Protein AF-A0AAN8M4V6-F1 (afdb_monomer)

Foldseek 3Di:
DVVVVVVVPDDDDDDDDDDPDPVVVVVVVVVVVVVVCCCCVPVCPPVVVVDDDDPPDDDFAFADDFDWDADPNDIDGCVRQWPPPRRGPDIGGHPDDDDDPDDDDDDDPDPDPPDPDDPPVNPDVCVVVVHDDDDADPVVRHCVCVNVQSVVCVVVVPPPDDDDDDPPDDDPPPPPDPVVVVVVVVVVVVVVVDDDDDPDDDD

Secondary structure (DSSP, 8-state):
-HHHHHGGG----PPPP----HHHHHHHHHHHHHHHHHIIIIIIIIS-TTSPPP--------------EEETTEEE-HHHHEES-S--S--EE-------TT--SS-------TT-PPPGGG--HHHHTT------BTTTTBTTHHHHHHHHHHHH--TT--PPPPP-PPPP-----HHHHHHHHHHHHHHHHSPPPP-----

Organism: NCBI:txid861788

Solvent-accessible surface area (backbone atoms only — not comparable to full-atom values): 13775 Å² total; per-residue (Å²): 118,73,68,68,60,59,63,72,74,62,81,91,72,84,88,76,82,85,78,94,45,70,69,63,49,50,53,52,51,52,53,52,48,54,52,51,50,44,46,50,51,48,43,44,62,66,66,35,68,84,54,90,78,86,81,85,79,86,80,86,58,82,49,83,84,84,66,75,49,79,54,96,95,38,82,40,43,52,82,75,34,33,49,64,79,80,29,46,84,66,70,43,76,64,88,78,84,88,86,76,82,88,80,71,94,75,91,73,82,80,86,59,64,92,71,81,62,81,53,78,84,74,58,52,64,39,65,76,66,76,44,89,81,75,78,67,33,86,88,76,60,37,57,56,58,53,61,56,46,53,48,48,27,65,75,73,69,41,90,82,69,75,88,73,80,78,79,83,71,74,76,82,81,79,80,82,46,73,67,60,54,53,47,52,54,48,52,53,51,51,58,72,68,51,75,77,80,79,95,76,88,84,132

InterPro domains:
  IPR002041 Ran GTPase [PR00627] (114-132)
  IPR002041 Ran GTPase [PR00627] (152-174)
  IPR027417 P-loop containing nucleoside triphosphate hydrolase [G3DSA:3.40.50.300] (76-203)
  IPR027417 P-loop containing nucleoside triphosphate hydrolase [SSF52540] (111-183)
  IPR059116 ATP P2X receptor-like [PF00864] (9-115)
  IPR059116 ATP P2X receptor-like [PTHR10125] (3-113)

Nearest PDB structures (foldseek):
  5svk-assembly1_A  TM=9.518E-01  e=6.195E-10  Homo sapiens
  9ik1-assembly1_B  TM=8.297E-01  e=1.533E-09  Homo sapiens
  5ysu-assembly1_A  TM=5.610E-01  e=2.410E-09  Homo sapiens

Sequence (203 aa):
MWSCITDFFTYETTKSVVVKSWTIGIINRVVQLLIITYFIGWVFVHEKAYQIRDTAIESSVMTKVKGFGLYNNRVMDVAEYVTPSQGASVFCIITKLITTDNQVQGYCPEVDIKDRKVKAKSIVFHRKKNLQYYDISAKSNYNFEKPFLWLARKLVGDPNLEFVEMPALAPPEVVMDASLAAQYENDLKVAAETALPDEDDDL

pLDDT: mean 83.99, std 10.75, range [46.66, 97.5]

Mean predicted aligned error: 19.18 Å

Structure (mmCIF, N/CA/C/O backbone):
data_AF-A0AAN8M4V6-F1
#
_entry.id   AF-A0AAN8M4V6-F1
#
loop_
_atom_site.group_PDB
_atom_site.id
_atom_site.type_symbol
_atom_site.label_atom_id
_atom_site.label_alt_id
_atom_site.label_comp_id
_atom_site.label_asym_id
_atom_site.label_entity_id
_atom_site.label_seq_id
_atom_site.pdbx_PDB_ins_code
_atom_site.Cartn_x
_atom_site.Cartn_y
_atom_site.Cartn_z
_atom_site.occupancy
_atom_site.B_iso_or_equiv
_atom_site.auth_seq_id
_atom_site.auth_comp_id
_atom_site.auth_asym_id
_atom_site.auth_atom_id
_atom_site.pdbx_PDB_model_num
ATOM 1 N N . MET A 1 1 ? -1.648 36.110 62.493 1.00 56.31 1 MET A N 1
ATOM 2 C CA . MET A 1 1 ? -0.872 34.876 62.228 1.00 56.31 1 MET A CA 1
ATOM 3 C C . MET A 1 1 ? -1.653 33.598 62.537 1.00 56.31 1 MET A C 1
ATOM 5 O O . MET A 1 1 ? -1.524 32.651 61.782 1.00 56.31 1 MET A O 1
ATOM 9 N N . TRP A 1 2 ? -2.500 33.564 63.576 1.00 59.69 2 TRP A N 1
ATOM 10 C CA . TRP A 1 2 ? -3.291 32.371 63.931 1.00 59.69 2 TRP A CA 1
ATOM 11 C C . TRP A 1 2 ? -4.439 32.032 62.951 1.00 59.69 2 TRP A C 1
ATOM 13 O O . TRP A 1 2 ? -4.707 30.859 62.737 1.00 59.69 2 TRP A O 1
ATOM 23 N N . SER A 1 3 ? -5.041 33.029 62.283 1.00 60.06 3 SER A N 1
ATOM 24 C CA . SER A 1 3 ? -6.110 32.816 61.279 1.00 60.06 3 SER A CA 1
ATOM 25 C C . SER A 1 3 ? -5.624 32.130 59.992 1.00 60.06 3 SER A C 1
ATOM 27 O O . SER A 1 3 ? -6.336 31.324 59.414 1.00 60.06 3 SER A O 1
ATOM 29 N N . CYS A 1 4 ? -4.390 32.403 59.552 1.00 64.75 4 CYS A N 1
ATOM 30 C CA . CYS A 1 4 ? -3.846 31.820 58.317 1.00 64.75 4 CYS A CA 1
ATOM 31 C C . CYS A 1 4 ? -3.563 30.313 58.450 1.00 64.75 4 CYS A C 1
ATOM 33 O O . CYS A 1 4 ? -3.556 29.595 57.457 1.00 64.75 4 CYS A O 1
ATOM 35 N N . ILE A 1 5 ? -3.292 29.843 59.673 1.00 68.50 5 ILE A N 1
ATOM 36 C CA . ILE A 1 5 ? -2.970 28.436 59.952 1.00 68.50 5 ILE A CA 1
ATOM 37 C C . ILE A 1 5 ? -4.252 27.596 59.991 1.00 68.50 5 ILE A C 1
ATOM 39 O O . ILE A 1 5 ? -4.243 26.444 59.565 1.00 68.50 5 ILE A O 1
ATOM 43 N N . THR A 1 6 ? -5.364 28.170 60.461 1.00 67.81 6 THR A N 1
ATOM 44 C CA . THR A 1 6 ? -6.657 27.478 60.503 1.00 67.81 6 THR A CA 1
ATOM 45 C C . THR A 1 6 ? -7.262 27.298 59.116 1.00 67.81 6 THR A C 1
ATOM 47 O O . THR A 1 6 ? -7.846 26.252 58.867 1.00 67.81 6 THR A O 1
ATOM 50 N N . ASP A 1 7 ? -7.046 28.246 58.201 1.00 69.75 7 ASP A N 1
ATOM 51 C CA . ASP A 1 7 ? -7.540 28.173 56.817 1.00 69.75 7 ASP A CA 1
ATOM 52 C C . ASP A 1 7 ? -6.742 27.198 55.924 1.00 69.75 7 ASP A C 1
ATOM 54 O O . ASP A 1 7 ? -7.205 26.826 54.854 1.00 69.75 7 ASP A O 1
ATOM 58 N N . PHE A 1 8 ? -5.553 26.743 56.340 1.00 77.50 8 PHE A N 1
ATOM 59 C CA . PHE A 1 8 ? -4.765 25.752 55.585 1.00 77.50 8 PHE A CA 1
ATOM 60 C C . PHE A 1 8 ? -5.304 24.317 55.736 1.00 77.50 8 PHE A C 1
ATOM 62 O O . PHE A 1 8 ? -5.0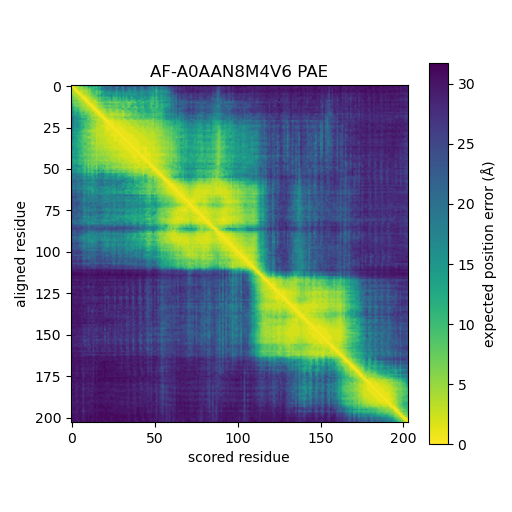95 23.473 54.868 1.00 77.50 8 PHE A O 1
ATOM 69 N N . PHE A 1 9 ? -6.014 24.034 56.833 1.00 74.12 9 PHE A N 1
ATOM 70 C CA . PHE A 1 9 ? -6.608 22.725 57.127 1.00 74.12 9 PHE A CA 1
ATOM 71 C C . PHE A 1 9 ? -8.131 22.705 56.924 1.00 74.12 9 PHE A C 1
ATOM 73 O O . PHE A 1 9 ? -8.825 21.864 57.500 1.00 74.12 9 PHE A O 1
ATOM 80 N N . THR A 1 10 ? -8.675 23.616 56.115 1.00 76.81 10 THR A N 1
ATOM 81 C CA . THR A 1 10 ? -10.092 23.602 55.746 1.00 76.81 10 THR A CA 1
ATOM 82 C C . THR A 1 10 ? -10.286 22.856 54.428 1.00 76.81 10 THR A C 1
ATOM 84 O O . THR A 1 10 ? -9.700 23.172 53.397 1.00 76.81 10 THR A O 1
ATOM 87 N N . TYR A 1 11 ? -11.127 21.825 54.464 1.00 82.81 11 TYR A N 1
ATOM 88 C CA . TYR A 1 11 ? -11.605 21.134 53.272 1.00 82.81 11 TYR A CA 1
ATOM 89 C C . TYR A 1 11 ? -13.079 21.483 53.086 1.00 82.81 11 TYR A C 1
ATOM 91 O O . TYR A 1 11 ? -13.938 21.054 53.862 1.00 82.81 11 TYR A O 1
ATOM 99 N N . GLU A 1 12 ? -13.374 22.302 52.080 1.00 81.12 12 GLU A N 1
ATOM 100 C CA . GLU A 1 12 ? -14.749 22.634 51.732 1.00 81.12 12 GLU A CA 1
ATOM 101 C C . GLU A 1 12 ? -15.394 21.478 50.965 1.00 81.12 12 GLU A C 1
ATOM 103 O O . GLU A 1 12 ? -14.916 21.040 49.920 1.00 81.12 12 GLU A O 1
ATOM 108 N N . THR A 1 13 ? -16.514 20.983 51.491 1.00 84.88 13 THR A N 1
ATOM 109 C CA . THR A 1 13 ? -17.348 19.986 50.819 1.00 84.88 13 THR A CA 1
ATOM 110 C C . THR A 1 13 ? -18.657 20.614 50.387 1.00 84.88 13 THR A C 1
ATOM 112 O O . THR A 1 13 ? -19.290 21.372 51.125 1.00 84.88 13 THR A O 1
ATOM 115 N N . THR A 1 14 ? -19.106 20.271 49.183 1.00 85.56 14 THR A N 1
ATOM 116 C CA . THR A 1 14 ? -20.432 20.670 48.719 1.00 85.56 14 THR A CA 1
ATOM 117 C C . THR A 1 14 ? -21.494 20.020 49.601 1.00 85.56 14 THR A C 1
ATOM 119 O O . THR A 1 14 ? -21.555 18.791 49.707 1.00 85.56 14 THR A O 1
ATOM 122 N N . LYS A 1 15 ? -22.370 20.829 50.206 1.00 85.88 15 LYS A N 1
ATOM 123 C CA . LYS A 1 15 ? -23.537 20.312 50.928 1.00 85.88 15 LYS A CA 1
ATOM 124 C C . LYS A 1 15 ? -24.454 19.608 49.929 1.00 85.88 15 LYS A C 1
ATOM 126 O O . LYS A 1 15 ? -24.947 20.232 48.994 1.00 85.88 15 LYS A O 1
ATOM 131 N N . SER A 1 16 ? -24.670 18.311 50.120 1.00 85.19 16 SER A N 1
ATOM 132 C CA . SER A 1 16 ? -25.546 17.505 49.270 1.00 85.19 16 SER A CA 1
ATOM 133 C C . SER A 1 16 ? -26.885 17.248 49.958 1.00 85.19 16 SER A C 1
ATOM 135 O O . SER A 1 16 ? -26.966 17.111 51.179 1.00 85.19 16 SER A O 1
ATOM 137 N N . VAL A 1 17 ? -27.958 17.197 49.166 1.00 87.06 17 VAL A N 1
ATOM 138 C CA . VAL A 1 17 ? -29.300 16.846 49.642 1.00 87.06 17 VAL A CA 1
ATOM 139 C C . VAL A 1 17 ? -29.564 15.382 49.308 1.00 87.06 17 VAL A C 1
ATOM 141 O O . VAL A 1 17 ? -29.527 14.983 48.145 1.00 87.06 17 VAL A O 1
ATOM 144 N N . VAL A 1 18 ? -29.848 14.573 50.329 1.00 87.25 18 VAL A N 1
ATOM 145 C CA . VAL A 1 18 ? -30.149 13.145 50.160 1.00 87.25 18 VAL A CA 1
ATOM 146 C C . VAL A 1 18 ? -31.650 12.965 49.941 1.00 87.25 18 VAL A C 1
ATOM 148 O O . VAL A 1 18 ? -32.441 13.017 50.882 1.00 87.25 18 VAL A O 1
ATOM 151 N N . VAL A 1 19 ? -32.053 12.730 48.693 1.00 86.62 19 VAL A N 1
ATOM 152 C CA . VAL A 1 19 ? -33.455 12.467 48.341 1.00 86.62 19 VAL A CA 1
ATOM 153 C C . VAL A 1 19 ? -33.767 10.980 48.531 1.00 86.62 19 VAL A C 1
ATOM 155 O O . VAL A 1 19 ? -33.262 10.128 47.804 1.00 86.62 19 VAL A O 1
ATOM 158 N N . LYS A 1 20 ? -34.632 10.651 49.496 1.00 87.75 20 LYS A N 1
ATOM 159 C CA . LYS A 1 20 ? -35.088 9.276 49.781 1.00 87.75 20 LYS A CA 1
ATOM 160 C C . LYS A 1 20 ? -36.320 8.910 48.944 1.00 87.75 20 LYS A C 1
ATOM 162 O O . LYS A 1 20 ? -37.391 8.659 49.485 1.00 87.75 20 LYS A O 1
ATOM 167 N N . SER A 1 21 ? -36.172 8.912 47.620 1.00 91.12 21 SER A N 1
ATOM 168 C CA . SER A 1 21 ? -37.218 8.474 46.686 1.00 91.12 21 SER A CA 1
ATOM 169 C C . SER A 1 21 ? -36.791 7.203 45.963 1.00 91.12 21 SER A C 1
ATOM 171 O O . SER A 1 21 ? -35.697 7.133 45.401 1.00 91.12 21 SER A O 1
ATOM 173 N N . TRP A 1 22 ? -37.671 6.204 45.958 1.00 90.19 22 TRP A N 1
ATOM 174 C CA . TRP A 1 22 ? -37.410 4.910 45.331 1.00 90.19 22 TRP A CA 1
ATOM 175 C C . TRP A 1 22 ? -37.284 5.023 43.804 1.00 90.19 22 TRP A C 1
ATOM 177 O O . TRP A 1 22 ? -36.337 4.495 43.226 1.00 90.19 22 TRP A O 1
ATOM 187 N N . THR A 1 23 ? -38.159 5.801 43.159 1.00 91.25 23 THR A N 1
ATOM 188 C CA . THR A 1 23 ? -38.151 6.006 41.700 1.00 91.25 23 THR A CA 1
ATOM 189 C C . THR A 1 23 ? -36.861 6.672 41.223 1.00 91.25 23 THR A C 1
ATOM 191 O O . THR A 1 23 ? -36.221 6.196 40.288 1.00 91.25 23 THR A O 1
ATOM 194 N N . ILE A 1 24 ? -36.437 7.747 41.898 1.00 90.88 24 ILE A N 1
ATOM 195 C CA . ILE A 1 24 ? -35.205 8.479 41.559 1.00 90.88 24 ILE A CA 1
ATOM 196 C C . ILE A 1 24 ? -33.974 7.605 41.834 1.00 90.88 24 ILE A C 1
ATOM 198 O O . ILE A 1 24 ? -33.025 7.606 41.051 1.00 90.88 24 ILE A O 1
ATOM 202 N N . GLY A 1 25 ? -34.010 6.814 42.911 1.00 92.06 25 GLY A N 1
ATOM 203 C CA . GLY A 1 25 ? -32.964 5.848 43.235 1.00 92.06 25 GLY A CA 1
ATOM 204 C C . GLY A 1 25 ? -32.776 4.795 42.142 1.00 92.06 25 GLY A C 1
ATOM 205 O O . GLY A 1 25 ? -31.646 4.567 41.714 1.00 92.06 25 GLY A O 1
ATOM 206 N N . ILE A 1 26 ? -33.866 4.197 41.647 1.00 94.69 26 ILE A N 1
ATOM 207 C CA . ILE A 1 26 ? -33.809 3.201 40.565 1.00 94.69 26 ILE A CA 1
ATOM 208 C C . ILE A 1 26 ? -33.270 3.817 39.281 1.00 94.69 26 ILE A C 1
ATOM 210 O O . ILE A 1 26 ? -32.347 3.259 38.696 1.00 94.69 26 ILE A O 1
ATOM 214 N N . ILE A 1 27 ? -33.795 4.972 38.863 1.00 95.06 27 ILE A N 1
ATOM 215 C CA . ILE A 1 27 ? -33.347 5.638 37.632 1.00 95.06 27 ILE A CA 1
ATOM 216 C C . ILE A 1 27 ? -31.845 5.925 37.704 1.00 95.06 27 ILE A C 1
ATOM 218 O O . ILE A 1 27 ? -31.106 5.567 36.790 1.00 95.06 27 ILE A O 1
ATOM 222 N N . ASN A 1 28 ? -31.369 6.492 38.815 1.00 93.19 28 ASN A N 1
ATOM 223 C CA . ASN A 1 28 ? -29.949 6.783 38.996 1.00 93.19 28 ASN A CA 1
ATOM 224 C C . ASN A 1 28 ? -29.092 5.501 38.978 1.00 93.19 28 ASN A C 1
ATOM 226 O O . ASN A 1 28 ? -28.043 5.466 38.341 1.00 93.19 28 ASN A O 1
ATOM 230 N N . ARG A 1 29 ? -29.550 4.409 39.609 1.00 95.75 29 ARG A N 1
ATOM 231 C CA . ARG A 1 29 ? -28.829 3.124 39.585 1.00 95.75 29 ARG A CA 1
ATOM 232 C C . ARG A 1 29 ? -28.796 2.479 38.204 1.00 95.75 29 ARG A C 1
ATOM 234 O O . ARG A 1 29 ? -27.756 1.946 37.836 1.00 95.75 29 ARG A O 1
ATOM 241 N N . VAL A 1 30 ? -29.876 2.558 37.428 1.00 97.25 30 VAL A N 1
ATOM 242 C CA . VAL A 1 30 ? -29.907 2.058 36.045 1.00 97.25 30 VAL A CA 1
ATOM 243 C C . VAL A 1 30 ? -28.953 2.859 35.163 1.00 97.25 30 VAL A C 1
ATOM 245 O O . VAL A 1 30 ? -28.168 2.265 34.432 1.00 97.25 30 VAL A O 1
ATOM 248 N N . VAL A 1 31 ? -28.957 4.191 35.272 1.00 97.06 31 VAL A N 1
ATOM 249 C CA . VAL A 1 31 ? -28.025 5.051 34.526 1.00 97.06 31 VAL A CA 1
ATOM 250 C C . VAL A 1 31 ? -26.575 4.725 34.887 1.00 97.06 31 VAL A C 1
ATOM 252 O O . VAL A 1 31 ? -25.753 4.535 33.994 1.00 97.06 31 VAL A O 1
ATOM 255 N N . GLN A 1 32 ? -26.261 4.581 36.179 1.00 94.88 32 GLN A N 1
ATOM 256 C CA . GLN A 1 32 ? -24.929 4.164 36.625 1.00 94.88 32 GLN A CA 1
ATOM 257 C C . GLN A 1 32 ? -24.531 2.799 36.052 1.00 94.88 32 GLN A C 1
ATOM 259 O O . GLN A 1 32 ? -23.403 2.642 35.592 1.00 94.88 32 GLN A O 1
ATOM 264 N N . LEU A 1 33 ? -25.445 1.825 36.041 1.00 97.50 33 LEU A N 1
ATOM 265 C CA . LEU A 1 33 ? -25.177 0.487 35.513 1.00 97.50 33 LEU A CA 1
ATOM 266 C C . LEU A 1 33 ? -24.909 0.535 34.002 1.00 97.50 33 LEU A C 1
ATOM 268 O O . LEU A 1 33 ? -23.920 -0.033 33.553 1.00 97.50 33 LEU A O 1
ATOM 272 N N . LEU A 1 34 ? -25.703 1.288 33.235 1.00 97.44 34 LEU A N 1
ATOM 273 C CA . LEU A 1 34 ? -25.478 1.486 31.798 1.00 97.44 34 LEU A CA 1
ATOM 274 C C . LEU A 1 34 ? -24.105 2.101 31.505 1.00 97.44 34 LEU A C 1
ATOM 276 O O . LEU A 1 34 ? -23.401 1.622 30.617 1.00 97.44 34 LEU A O 1
ATOM 280 N N . ILE A 1 35 ? -23.701 3.118 32.273 1.00 97.12 35 ILE A N 1
ATOM 281 C CA . ILE A 1 35 ? -22.378 3.741 32.134 1.00 97.12 35 ILE A CA 1
ATOM 282 C C . ILE A 1 35 ? -21.277 2.719 32.446 1.00 97.12 35 ILE A C 1
ATOM 284 O O . ILE A 1 35 ? -20.347 2.564 31.659 1.00 97.12 35 ILE A O 1
ATOM 288 N N . ILE A 1 36 ? -21.389 1.976 33.550 1.00 96.94 36 ILE A N 1
ATOM 289 C CA . ILE A 1 36 ? -20.390 0.970 33.938 1.00 96.94 36 ILE A CA 1
ATOM 290 C C . ILE A 1 36 ? -20.276 -0.131 32.876 1.00 96.94 36 ILE A C 1
ATOM 292 O O . ILE A 1 36 ? -19.168 -0.473 32.467 1.00 96.94 36 ILE A O 1
ATOM 296 N N . THR A 1 37 ? -21.396 -0.664 32.385 1.00 97.31 37 THR A N 1
ATOM 297 C CA . THR A 1 37 ? -21.393 -1.693 31.338 1.00 97.31 37 THR A CA 1
ATOM 298 C C . THR A 1 37 ? -20.795 -1.175 30.035 1.00 97.31 37 THR A C 1
ATOM 300 O O . THR A 1 37 ? -20.045 -1.910 29.396 1.00 97.31 37 THR A O 1
ATOM 303 N N . TYR A 1 38 ? -21.058 0.079 29.658 1.00 96.31 38 TYR A N 1
ATOM 304 C CA . TYR A 1 38 ? -20.421 0.704 28.499 1.00 96.31 38 TYR A CA 1
ATOM 305 C C . TYR A 1 38 ? -18.900 0.780 28.667 1.00 96.31 38 TYR A C 1
ATOM 307 O O . TYR A 1 38 ? -18.173 0.313 27.796 1.00 96.31 38 TYR A O 1
ATOM 315 N N . PHE A 1 39 ? -18.401 1.291 29.796 1.00 97.12 39 PHE A N 1
ATOM 316 C CA . PHE A 1 39 ? -16.957 1.370 30.029 1.00 97.12 39 PHE A CA 1
ATOM 317 C C . PHE A 1 39 ? -16.308 -0.018 30.034 1.00 97.12 39 PHE A C 1
ATOM 319 O O . PHE A 1 39 ? -15.301 -0.227 29.365 1.00 97.12 39 PHE A O 1
ATOM 326 N N . ILE A 1 40 ? -16.893 -0.997 30.726 1.00 96.12 40 ILE A N 1
ATOM 327 C CA . ILE A 1 40 ? -16.328 -2.351 30.783 1.00 96.12 40 ILE A CA 1
ATOM 328 C C . ILE A 1 40 ? -16.377 -3.027 29.404 1.00 96.12 40 ILE A C 1
ATOM 330 O O . ILE A 1 40 ? -15.367 -3.542 28.934 1.00 96.12 40 ILE A O 1
ATOM 334 N N . GLY A 1 41 ? -17.530 -3.027 28.736 1.00 95.44 41 GLY A N 1
ATOM 335 C CA . GLY A 1 41 ? -17.710 -3.731 27.467 1.00 95.44 41 GLY A CA 1
ATOM 336 C C . GLY A 1 41 ? -17.012 -3.042 26.296 1.00 95.44 41 GLY A C 1
ATOM 337 O O . GLY A 1 41 ? -16.271 -3.677 25.548 1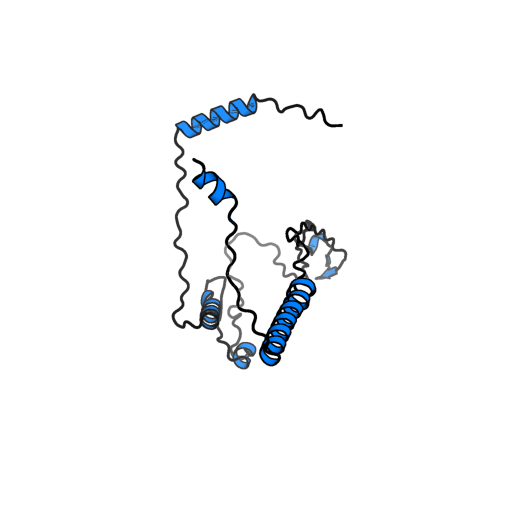.00 95.44 41 GLY A O 1
ATOM 338 N N . TRP A 1 42 ? -17.226 -1.738 26.136 1.00 94.69 42 TRP A N 1
ATOM 339 C CA . TRP A 1 42 ? -16.666 -0.988 25.018 1.00 94.69 42 TRP A CA 1
ATOM 340 C C . TRP A 1 42 ? -15.209 -0.593 25.270 1.00 94.69 42 TRP A C 1
ATOM 342 O O . TRP A 1 42 ? -14.320 -0.989 24.524 1.00 94.69 42 TRP A O 1
ATOM 352 N N . VAL A 1 43 ? -14.937 0.155 26.339 1.00 96.19 43 VAL A N 1
ATOM 353 C CA . VAL A 1 43 ? -13.611 0.766 26.548 1.00 96.19 43 VAL A CA 1
ATOM 354 C C . VAL A 1 43 ? -12.574 -0.279 26.974 1.00 96.19 43 VAL A C 1
ATOM 356 O O . VAL A 1 43 ? -11.474 -0.346 26.422 1.00 96.19 43 VAL A O 1
ATOM 359 N N . PHE A 1 44 ? -12.917 -1.144 27.931 1.00 94.31 44 PHE A N 1
ATOM 360 C CA . PHE A 1 44 ? -11.974 -2.146 28.427 1.00 94.31 44 PHE A CA 1
ATOM 361 C C . PHE A 1 44 ? -11.903 -3.385 27.542 1.00 94.31 44 PHE A C 1
ATOM 363 O O . PHE A 1 44 ? -10.803 -3.787 27.181 1.00 94.31 44 PHE A O 1
ATOM 370 N N . VAL A 1 45 ? -13.027 -4.003 27.174 1.00 93.94 45 VAL A N 1
ATOM 371 C CA . VAL A 1 45 ? -12.989 -5.262 26.411 1.00 93.94 45 VAL A CA 1
ATOM 372 C C . VAL A 1 45 ? -12.768 -5.021 24.917 1.00 93.94 45 VAL A C 1
ATOM 374 O O . VAL A 1 45 ? -11.868 -5.628 24.336 1.00 93.94 45 VAL A O 1
ATOM 377 N N . HIS A 1 46 ? -13.558 -4.149 24.284 1.00 93.81 46 HIS A N 1
ATOM 378 C CA . HIS A 1 46 ? -13.490 -3.950 22.834 1.00 93.81 46 HIS A CA 1
ATOM 379 C C . HIS A 1 46 ? -12.279 -3.103 22.409 1.00 93.81 46 HIS A C 1
ATOM 381 O O . HIS A 1 46 ? -11.488 -3.532 21.568 1.00 93.81 46 HIS A O 1
ATOM 387 N N . GLU A 1 47 ? -12.072 -1.932 23.017 1.00 93.38 47 GLU A N 1
ATOM 388 C CA . GLU A 1 47 ? -10.929 -1.070 22.687 1.00 93.38 47 GLU A CA 1
ATOM 389 C C . GLU A 1 47 ? -9.617 -1.524 23.339 1.00 93.38 47 GLU A C 1
ATOM 391 O O . GLU A 1 47 ? -8.537 -1.188 22.847 1.00 93.38 47 GLU A O 1
ATOM 396 N N . LYS A 1 48 ? -9.680 -2.367 24.378 1.00 93.88 48 LYS A N 1
ATOM 397 C CA . LYS A 1 48 ? -8.506 -2.817 25.143 1.00 93.88 48 LYS A CA 1
ATOM 398 C C . LYS A 1 48 ? -7.693 -1.646 25.694 1.00 93.88 48 LYS A C 1
ATOM 400 O O . LYS A 1 48 ? -6.468 -1.699 25.704 1.00 93.88 48 LYS A O 1
ATOM 405 N N . ALA A 1 49 ? -8.371 -0.611 26.194 1.00 87.62 49 ALA A N 1
ATOM 406 C CA . ALA A 1 49 ? -7.736 0.595 26.737 1.00 87.62 49 ALA A CA 1
ATOM 407 C C . ALA A 1 49 ? -6.841 0.336 27.968 1.00 87.62 49 ALA A C 1
ATOM 409 O O . ALA A 1 49 ? -6.082 1.206 28.378 1.00 87.62 49 ALA A O 1
ATOM 410 N N . TYR A 1 50 ? -6.909 -0.864 28.554 1.00 90.81 50 TYR A N 1
ATOM 411 C CA . TYR A 1 50 ? -5.993 -1.304 29.608 1.00 90.81 50 TYR A CA 1
ATOM 412 C C . TYR A 1 50 ? -4.597 -1.693 29.086 1.00 90.81 50 TYR A C 1
ATOM 414 O O . TYR A 1 50 ? -3.697 -1.916 29.892 1.00 90.81 50 TYR A O 1
ATOM 422 N N . GLN A 1 51 ? -4.411 -1.819 27.766 1.00 90.88 51 GLN A N 1
ATOM 423 C CA . GLN A 1 51 ? -3.141 -2.184 27.137 1.00 90.88 51 GLN A CA 1
ATOM 424 C C . GLN A 1 51 ? -2.557 -0.997 26.374 1.00 90.88 51 GLN A C 1
ATOM 426 O O . GLN A 1 51 ? -3.252 -0.335 25.604 1.00 90.88 51 GLN A O 1
ATOM 431 N N . ILE A 1 52 ? -1.253 -0.781 26.529 1.00 90.56 52 ILE A N 1
ATOM 432 C CA . ILE A 1 52 ? -0.481 0.095 25.644 1.00 90.56 52 ILE A CA 1
ATOM 433 C C . ILE A 1 52 ? -0.260 -0.677 24.340 1.00 90.56 52 ILE A C 1
ATOM 435 O O . ILE A 1 52 ? 0.193 -1.822 24.370 1.00 90.56 52 ILE A O 1
ATOM 439 N N . ARG A 1 53 ? -0.617 -0.081 23.199 1.00 84.44 53 ARG A N 1
ATOM 440 C CA . ARG A 1 53 ? -0.371 -0.675 21.880 1.00 84.44 53 ARG A CA 1
ATOM 441 C C . ARG A 1 53 ? 0.879 -0.061 21.286 1.00 84.44 53 ARG A C 1
ATOM 443 O O . ARG A 1 53 ? 0.924 1.150 21.093 1.00 84.44 53 ARG A O 1
ATOM 450 N N . ASP A 1 54 ? 1.850 -0.907 20.977 1.00 86.31 54 ASP A N 1
ATOM 451 C CA . ASP A 1 54 ? 2.987 -0.497 20.173 1.00 86.31 54 ASP A CA 1
ATOM 452 C C . ASP A 1 54 ? 2.590 -0.517 18.692 1.00 86.31 54 ASP A C 1
ATOM 454 O O . ASP A 1 54 ? 2.084 -1.521 18.182 1.00 86.31 54 ASP A O 1
ATOM 458 N N . THR A 1 55 ? 2.738 0.622 18.020 1.00 85.00 55 THR A N 1
ATOM 459 C CA . THR A 1 55 ? 2.446 0.781 16.587 1.00 85.00 55 THR A CA 1
ATOM 460 C C . THR A 1 55 ? 3.713 0.868 15.743 1.00 85.00 55 THR A C 1
ATOM 462 O O . THR A 1 55 ? 3.616 0.895 14.516 1.00 85.00 55 THR A O 1
ATOM 465 N N . ALA A 1 56 ? 4.894 0.909 16.366 1.00 79.19 56 ALA A N 1
ATOM 466 C CA . ALA A 1 56 ? 6.175 0.960 15.676 1.00 79.19 56 ALA A CA 1
ATOM 467 C C . ALA A 1 56 ? 6.622 -0.461 15.300 1.00 79.19 56 ALA A C 1
ATOM 469 O O . ALA A 1 56 ? 7.537 -1.032 15.883 1.00 79.19 56 ALA A O 1
ATOM 470 N N . ILE A 1 57 ? 5.932 -1.063 14.327 1.00 78.75 57 ILE A N 1
ATOM 471 C CA . ILE A 1 57 ? 6.298 -2.395 13.841 1.00 78.75 57 ILE A CA 1
ATOM 472 C C . ILE A 1 57 ? 7.527 -2.272 12.942 1.00 78.75 57 ILE A C 1
ATOM 474 O O . ILE A 1 57 ? 7.428 -1.878 11.779 1.00 78.75 57 ILE A O 1
ATOM 478 N N . GLU A 1 58 ? 8.674 -2.685 13.463 1.00 82.62 58 GLU A N 1
ATOM 479 C CA . GLU A 1 58 ? 9.838 -2.995 12.645 1.00 82.62 58 GLU A CA 1
ATOM 480 C C . GLU A 1 58 ? 9.626 -4.366 11.994 1.00 82.62 58 GLU A C 1
ATOM 482 O O . GLU A 1 58 ? 9.505 -5.391 12.665 1.00 82.62 58 GLU A O 1
ATOM 487 N N . SER A 1 59 ? 9.527 -4.393 10.664 1.00 83.00 59 SER A N 1
ATOM 488 C CA . SER A 1 59 ? 9.405 -5.640 9.908 1.00 83.00 59 SER A CA 1
ATOM 489 C C . SER A 1 59 ? 10.410 -5.670 8.769 1.00 83.00 59 SER A C 1
ATOM 491 O O . SER A 1 59 ? 10.575 -4.696 8.036 1.00 83.00 59 SER A O 1
ATOM 493 N N . SER A 1 60 ? 11.083 -6.807 8.617 1.00 85.62 60 SER A N 1
ATOM 494 C CA . SER A 1 60 ? 11.959 -7.092 7.488 1.00 85.62 60 SER A CA 1
ATOM 495 C C . SER A 1 60 ? 11.406 -8.292 6.725 1.00 85.62 60 SER A C 1
ATOM 497 O O . SER A 1 60 ? 11.007 -9.304 7.303 1.00 85.62 60 SER A O 1
ATOM 499 N N . VAL A 1 61 ? 11.323 -8.162 5.402 1.00 86.44 61 VAL A N 1
ATOM 500 C CA . VAL A 1 61 ? 10.797 -9.206 4.518 1.00 86.44 61 VAL A CA 1
ATOM 501 C C . VAL A 1 61 ? 11.846 -9.506 3.463 1.00 86.44 61 VAL A C 1
ATOM 503 O O . VAL A 1 61 ? 12.234 -8.623 2.703 1.00 86.44 61 VAL A O 1
ATOM 506 N N . MET A 1 62 ? 12.276 -10.764 3.423 1.00 85.25 62 MET A N 1
ATOM 507 C CA . MET A 1 62 ? 13.263 -11.277 2.476 1.00 85.25 62 MET A CA 1
ATOM 508 C C . MET A 1 62 ? 12.582 -12.293 1.566 1.00 85.25 62 MET A C 1
ATOM 510 O O . MET A 1 62 ? 12.039 -13.294 2.038 1.00 85.25 62 MET A O 1
ATOM 514 N N . THR A 1 63 ? 12.594 -12.042 0.259 1.00 87.62 63 THR A N 1
ATOM 515 C CA . THR A 1 63 ? 11.899 -12.883 -0.723 1.00 87.62 63 THR A CA 1
ATOM 516 C C . THR A 1 63 ? 12.886 -13.607 -1.636 1.00 87.62 63 THR A C 1
ATOM 518 O O . THR A 1 63 ? 13.896 -13.056 -2.069 1.00 87.62 63 THR A O 1
ATOM 521 N N . LYS A 1 64 ? 12.609 -14.886 -1.929 1.00 91.31 64 LYS A N 1
ATOM 522 C CA . LYS A 1 64 ? 13.405 -15.704 -2.854 1.00 91.31 64 LYS A CA 1
ATOM 523 C C . LYS A 1 64 ? 12.496 -16.486 -3.787 1.00 91.31 64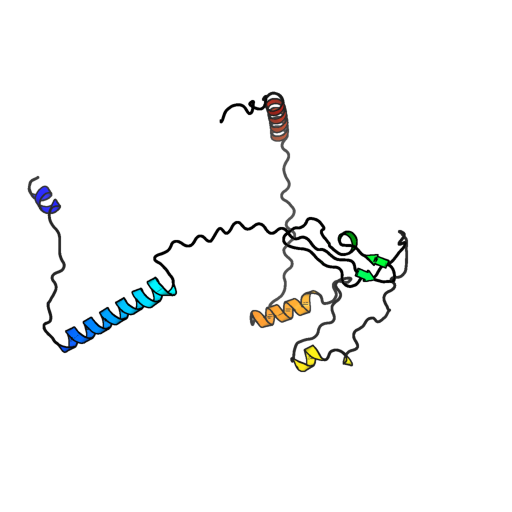 LYS A C 1
ATOM 525 O O . LYS A 1 64 ? 11.800 -17.407 -3.364 1.00 91.31 64 LYS A O 1
ATOM 530 N N . VAL A 1 65 ? 12.546 -16.143 -5.067 1.00 91.06 65 VAL A N 1
ATOM 531 C CA . VAL A 1 65 ? 11.799 -16.835 -6.119 1.00 91.06 65 VAL A CA 1
ATOM 532 C C . VAL A 1 65 ? 12.601 -18.046 -6.605 1.00 91.06 65 VAL A C 1
ATOM 534 O O . VAL A 1 65 ? 13.829 -18.006 -6.673 1.00 91.06 65 VAL A O 1
ATOM 537 N N . LYS A 1 66 ? 11.912 -19.148 -6.919 1.00 93.12 66 LYS A N 1
ATOM 538 C CA . LYS A 1 66 ? 12.495 -20.364 -7.502 1.00 93.12 66 LYS A CA 1
ATOM 539 C C . LYS A 1 66 ? 11.618 -20.840 -8.652 1.00 93.12 66 LYS A C 1
ATOM 541 O O . LYS A 1 66 ? 10.399 -20.860 -8.513 1.00 93.12 66 LYS A O 1
ATOM 546 N N . GLY A 1 67 ? 12.236 -21.254 -9.750 1.00 93.38 67 GLY A N 1
ATOM 547 C CA . GLY A 1 67 ? 11.529 -21.807 -10.899 1.00 93.38 67 GLY A CA 1
ATOM 548 C C . GLY A 1 67 ? 12.326 -21.664 -12.187 1.00 93.38 67 GLY A C 1
ATOM 549 O O . GLY A 1 67 ? 13.268 -20.880 -12.264 1.00 93.38 67 GLY A O 1
ATOM 550 N N . PHE A 1 68 ? 11.920 -22.443 -13.184 1.00 94.00 68 PHE A N 1
ATOM 551 C CA . PHE A 1 68 ? 12.343 -22.300 -14.571 1.00 94.00 68 PHE A CA 1
ATOM 552 C C . PHE A 1 68 ? 11.086 -22.234 -15.433 1.00 94.00 68 PHE A C 1
ATOM 554 O O . PHE A 1 68 ? 10.124 -22.966 -15.183 1.00 94.00 68 PHE A O 1
ATOM 561 N N . GLY A 1 69 ? 11.082 -21.354 -16.429 1.00 91.50 69 GLY A N 1
ATOM 562 C CA . GLY A 1 69 ? 9.982 -21.200 -17.378 1.00 91.50 69 GLY A CA 1
ATOM 563 C C . GLY A 1 69 ? 10.477 -21.343 -18.809 1.00 91.50 69 GLY A C 1
ATOM 564 O O . GLY A 1 69 ? 11.626 -21.038 -19.098 1.00 91.50 69 GLY A O 1
ATOM 565 N N . LEU A 1 70 ? 9.618 -21.794 -19.721 1.00 93.50 70 LEU A N 1
ATOM 566 C CA . LEU A 1 70 ? 9.912 -21.770 -21.152 1.00 93.50 70 LEU A CA 1
ATOM 567 C C . LEU A 1 70 ? 9.144 -20.610 -21.793 1.00 93.50 70 LEU A C 1
ATOM 569 O O . LEU A 1 70 ? 7.919 -20.551 -21.689 1.00 93.50 70 LEU A O 1
ATOM 573 N N . TYR A 1 71 ? 9.844 -19.707 -22.472 1.00 91.88 71 TYR A N 1
ATOM 574 C CA . TYR A 1 71 ? 9.239 -18.598 -23.208 1.00 91.88 71 TYR A CA 1
ATOM 575 C C . TYR A 1 71 ? 9.979 -18.377 -24.525 1.00 91.88 71 TYR A C 1
ATOM 577 O O . TYR A 1 71 ? 11.204 -18.333 -24.545 1.00 91.88 71 TYR A O 1
ATOM 585 N N . ASN A 1 72 ? 9.248 -18.272 -25.642 1.00 88.62 72 ASN A N 1
ATOM 586 C CA . ASN A 1 72 ? 9.825 -18.153 -26.991 1.00 88.62 72 ASN A CA 1
ATOM 587 C C . ASN A 1 72 ? 10.947 -19.175 -27.276 1.00 88.62 72 ASN A C 1
ATOM 589 O O . ASN A 1 72 ? 11.991 -18.832 -27.821 1.00 88.62 72 ASN A O 1
ATOM 593 N N . ASN A 1 73 ? 10.730 -20.438 -26.888 1.00 92.56 73 ASN A N 1
ATOM 594 C CA . ASN A 1 73 ? 11.695 -21.533 -27.054 1.00 92.56 73 ASN A CA 1
ATOM 595 C C . ASN A 1 73 ? 13.045 -21.327 -26.323 1.00 92.56 73 ASN A C 1
ATOM 597 O O . ASN A 1 73 ? 14.013 -22.027 -26.612 1.00 92.56 73 ASN A O 1
ATOM 601 N N . ARG A 1 74 ? 13.104 -20.394 -25.363 1.00 90.94 74 ARG A N 1
ATOM 602 C CA . ARG A 1 74 ? 14.221 -20.166 -24.440 1.00 90.94 74 ARG A CA 1
ATOM 603 C C . ARG A 1 74 ? 13.800 -20.558 -23.026 1.00 90.94 74 ARG A C 1
ATOM 605 O O . ARG A 1 74 ? 12.679 -20.273 -22.603 1.00 90.94 74 ARG A O 1
ATOM 612 N N . VAL A 1 75 ? 14.696 -21.223 -22.303 1.00 94.56 75 VAL A N 1
ATOM 613 C CA . VAL A 1 75 ? 14.525 -21.471 -20.868 1.00 94.56 75 VAL A CA 1
ATOM 614 C C . VAL A 1 75 ? 14.924 -20.199 -20.128 1.00 94.56 75 VAL A C 1
ATOM 616 O O . VAL A 1 75 ? 16.051 -19.744 -20.288 1.00 94.56 75 VAL A O 1
ATOM 619 N N . MET A 1 76 ? 13.997 -19.639 -19.356 1.00 94.06 76 MET A N 1
ATOM 620 C CA . MET A 1 76 ? 14.215 -18.482 -18.495 1.00 94.06 76 MET A CA 1
ATOM 621 C C . MET A 1 76 ? 14.361 -18.930 -17.044 1.00 94.06 76 MET A C 1
ATOM 623 O O . MET A 1 76 ? 13.591 -19.770 -16.559 1.00 94.06 76 MET A O 1
ATOM 627 N N . ASP A 1 77 ? 15.331 -18.346 -16.351 1.00 94.56 77 ASP A N 1
ATOM 628 C CA . ASP A 1 77 ? 15.597 -18.565 -14.934 1.00 94.56 77 ASP A CA 1
ATOM 629 C C . ASP A 1 77 ? 15.194 -17.348 -14.084 1.00 94.56 77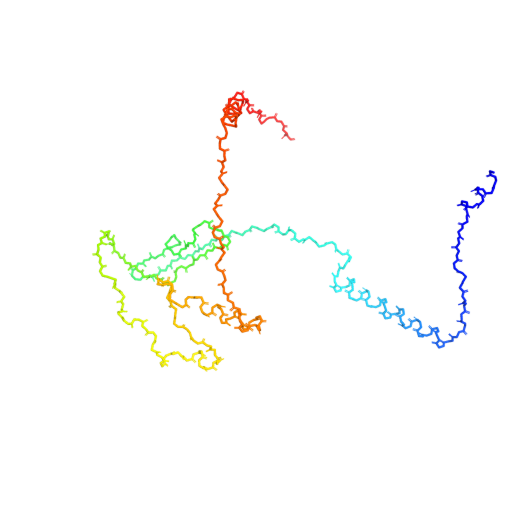 ASP A C 1
ATOM 631 O O . ASP A 1 77 ? 14.723 -16.323 -14.581 1.00 94.56 77 ASP A O 1
ATOM 635 N N . VAL A 1 78 ? 15.387 -17.468 -12.771 1.00 91.06 78 VAL A N 1
ATOM 636 C CA . VAL A 1 78 ? 15.025 -16.427 -11.801 1.00 91.06 78 VAL A CA 1
ATOM 637 C C . VAL A 1 78 ? 15.723 -15.090 -12.088 1.00 91.06 78 VAL A C 1
ATOM 639 O O . VAL A 1 78 ? 15.137 -14.047 -11.811 1.00 91.06 78 VAL A O 1
ATOM 642 N N . ALA A 1 79 ? 16.940 -15.091 -12.642 1.00 88.06 79 ALA A N 1
ATOM 643 C CA . ALA A 1 79 ? 17.672 -13.862 -12.941 1.00 88.06 79 ALA A CA 1
ATOM 644 C C . ALA A 1 79 ? 17.107 -13.126 -14.168 1.00 88.06 79 ALA A C 1
ATOM 646 O O . ALA A 1 79 ? 17.222 -11.905 -14.252 1.00 88.06 79 ALA A O 1
ATOM 647 N N . GLU A 1 80 ? 16.475 -13.850 -15.094 1.00 90.69 80 GLU A N 1
ATOM 648 C CA . GLU A 1 80 ? 15.882 -13.276 -16.303 1.00 90.69 80 GLU A CA 1
ATOM 649 C C . GLU A 1 80 ? 14.473 -12.711 -16.082 1.00 90.69 80 GLU A C 1
ATOM 651 O O . GLU A 1 80 ? 14.144 -11.666 -16.644 1.00 90.69 80 GLU A O 1
ATOM 656 N N . TYR A 1 81 ? 13.627 -13.377 -15.284 1.00 92.62 81 TYR A N 1
ATOM 657 C CA . TYR A 1 81 ? 12.224 -12.968 -15.123 1.00 92.62 81 TYR A CA 1
ATOM 658 C C . TYR A 1 81 ? 11.897 -12.252 -13.803 1.00 92.62 81 TYR A C 1
ATOM 660 O O . TYR A 1 81 ? 10.759 -11.803 -13.658 1.00 92.62 81 TYR A O 1
ATOM 668 N N . VAL A 1 82 ? 12.824 -12.131 -12.842 1.00 92.62 82 VAL A N 1
ATOM 669 C CA . VAL A 1 82 ? 12.580 -11.414 -11.572 1.00 92.62 82 VAL A CA 1
ATOM 670 C C . VAL A 1 82 ? 13.323 -10.086 -11.518 1.00 92.62 82 VAL A C 1
ATOM 672 O O . VAL A 1 82 ? 14.546 -10.038 -11.606 1.00 92.62 82 VAL A O 1
ATOM 675 N N . THR A 1 83 ? 12.583 -8.998 -11.293 1.00 89.12 83 THR A N 1
ATOM 676 C CA . THR A 1 83 ? 13.150 -7.644 -11.199 1.00 89.12 83 THR A CA 1
ATOM 677 C C . THR A 1 83 ? 12.524 -6.842 -10.051 1.00 89.12 83 THR A C 1
ATOM 679 O O . THR A 1 83 ? 11.293 -6.778 -9.986 1.00 89.12 83 THR A O 1
ATOM 682 N N . PRO A 1 84 ? 13.306 -6.163 -9.193 1.00 88.81 84 PRO A N 1
ATOM 683 C CA . PRO A 1 84 ? 14.755 -6.290 -9.026 1.00 88.81 84 PRO A CA 1
ATOM 684 C C . PRO A 1 84 ? 15.128 -7.632 -8.372 1.00 88.81 84 PRO A C 1
ATOM 686 O O . PRO A 1 84 ? 14.343 -8.215 -7.629 1.00 88.81 84 PRO A O 1
ATOM 689 N N . SER A 1 85 ? 16.347 -8.116 -8.607 1.00 77.88 85 SER A N 1
ATOM 690 C CA . SER A 1 85 ? 16.834 -9.385 -8.040 1.00 77.88 85 SER A CA 1
ATOM 691 C C . SER A 1 85 ? 17.224 -9.303 -6.556 1.00 77.88 85 SER A C 1
ATOM 693 O O . SER A 1 85 ? 17.579 -10.316 -5.959 1.00 77.88 85 SER A O 1
ATOM 695 N N . GLN A 1 86 ? 17.141 -8.118 -5.940 1.00 75.06 86 GLN A N 1
ATOM 696 C CA . GLN A 1 86 ? 17.674 -7.820 -4.603 1.00 75.06 86 GLN A CA 1
ATOM 697 C C . GLN A 1 86 ? 16.863 -8.410 -3.427 1.00 75.06 86 GLN A C 1
ATOM 699 O O . GLN A 1 86 ? 17.150 -8.094 -2.279 1.00 75.06 86 GLN A O 1
ATOM 704 N N . GLY A 1 87 ? 15.868 -9.272 -3.672 1.00 69.69 87 GLY A N 1
ATOM 705 C CA . GLY A 1 87 ? 15.167 -10.012 -2.607 1.00 69.69 87 GLY A CA 1
ATOM 706 C C . GLY A 1 87 ? 14.406 -9.141 -1.600 1.00 69.69 87 GLY A C 1
ATOM 707 O O . GLY A 1 87 ? 14.122 -9.593 -0.492 1.00 69.69 87 GLY A O 1
ATOM 708 N N . ALA A 1 88 ? 14.083 -7.904 -1.986 1.00 79.06 88 ALA A N 1
ATOM 709 C CA . ALA A 1 88 ? 13.353 -6.939 -1.175 1.00 79.06 88 ALA A CA 1
ATOM 710 C C . ALA A 1 88 ? 11.869 -7.326 -1.000 1.00 79.06 88 ALA A C 1
ATOM 712 O O . ALA A 1 88 ? 11.385 -8.332 -1.530 1.00 79.06 88 ALA A O 1
ATOM 713 N N . SER A 1 89 ? 11.118 -6.493 -0.275 1.00 82.62 89 SER A N 1
ATOM 714 C CA . SER A 1 89 ? 9.676 -6.675 -0.055 1.00 82.62 89 SER A CA 1
ATOM 715 C C . SER A 1 89 ? 8.834 -6.555 -1.334 1.00 82.62 89 SER A C 1
ATOM 717 O O . SER A 1 89 ? 7.704 -7.041 -1.364 1.00 82.62 89 SER A O 1
ATOM 719 N N . VAL A 1 90 ? 9.377 -5.951 -2.398 1.00 86.44 90 VAL A N 1
ATOM 720 C CA . VAL A 1 90 ? 8.718 -5.787 -3.699 1.00 86.44 90 VAL A CA 1
ATOM 721 C C . VAL A 1 90 ? 9.570 -6.421 -4.793 1.00 86.44 90 VAL A C 1
ATOM 723 O O . VAL A 1 90 ? 10.727 -6.055 -4.990 1.00 86.44 90 VAL A O 1
ATOM 726 N N . PHE A 1 91 ? 8.971 -7.345 -5.538 1.00 89.00 91 PHE A N 1
ATOM 727 C CA . PHE A 1 91 ? 9.565 -7.974 -6.712 1.00 89.00 91 PHE A CA 1
ATOM 728 C C . PHE A 1 91 ? 8.502 -8.139 -7.803 1.00 89.00 91 PHE A C 1
ATOM 730 O O . PHE A 1 91 ? 7.314 -8.298 -7.518 1.00 89.00 91 PHE A O 1
ATOM 737 N N . CYS A 1 92 ? 8.924 -8.106 -9.063 1.00 90.69 92 CYS A N 1
ATOM 738 C CA . CYS A 1 92 ? 8.073 -8.358 -10.221 1.00 90.69 92 CYS A CA 1
ATOM 739 C C . CYS A 1 92 ? 8.466 -9.684 -10.874 1.00 90.69 92 CYS A C 1
ATOM 741 O O . CYS A 1 92 ? 9.654 -9.979 -10.980 1.00 90.69 92 CYS A O 1
ATOM 743 N N . ILE A 1 93 ? 7.475 -10.459 -11.323 1.00 93.12 93 ILE A N 1
ATOM 744 C CA . ILE A 1 93 ? 7.672 -11.648 -12.158 1.00 93.12 93 ILE A CA 1
ATOM 745 C C . ILE A 1 93 ? 7.200 -11.313 -13.572 1.00 93.12 93 ILE A C 1
ATOM 747 O O . ILE A 1 93 ? 6.013 -11.067 -13.806 1.00 93.12 93 ILE A O 1
ATOM 751 N N . ILE A 1 94 ? 8.126 -11.333 -14.525 1.00 92.06 94 ILE A N 1
ATOM 752 C CA . ILE A 1 94 ? 7.848 -11.097 -15.937 1.00 92.06 94 ILE A CA 1
ATOM 753 C C . ILE A 1 94 ? 7.155 -12.335 -16.507 1.00 92.06 94 ILE A C 1
ATOM 755 O O . ILE A 1 94 ? 7.757 -13.387 -16.697 1.00 92.06 94 ILE A O 1
ATOM 759 N N . THR A 1 95 ? 5.863 -12.202 -16.799 1.00 90.44 95 THR A N 1
ATOM 760 C CA . THR A 1 95 ? 5.045 -13.277 -17.391 1.00 90.44 95 THR A CA 1
ATOM 761 C C . THR A 1 95 ? 4.899 -13.154 -18.907 1.00 90.44 95 THR A C 1
ATOM 763 O O . THR A 1 95 ? 4.503 -14.109 -19.575 1.00 90.44 95 THR A O 1
ATOM 766 N N . LYS A 1 96 ? 5.213 -11.982 -19.469 1.00 89.25 96 LYS A N 1
ATOM 767 C CA . LYS A 1 96 ? 5.150 -11.698 -20.903 1.00 89.25 96 LYS A CA 1
ATOM 768 C C . LYS A 1 96 ? 6.247 -10.715 -21.290 1.00 89.25 96 LYS A C 1
ATOM 770 O O . LYS A 1 96 ? 6.368 -9.661 -20.674 1.00 89.25 96 LYS A O 1
ATOM 775 N N . LEU A 1 97 ? 6.982 -11.038 -22.350 1.00 87.44 97 LEU A N 1
ATOM 776 C CA . LEU A 1 97 ? 8.089 -10.237 -22.866 1.00 87.44 97 LEU A CA 1
ATOM 777 C C . LEU A 1 97 ? 7.878 -9.924 -24.354 1.00 87.44 97 LEU A C 1
ATOM 779 O O . LEU A 1 97 ? 7.620 -10.823 -25.157 1.00 87.44 97 LEU A O 1
ATOM 783 N N . ILE A 1 98 ? 7.985 -8.647 -24.718 1.00 87.69 98 ILE A N 1
ATOM 784 C CA . ILE A 1 98 ? 8.039 -8.183 -26.110 1.00 87.69 98 ILE A CA 1
ATOM 785 C C . ILE A 1 98 ? 9.438 -7.600 -26.303 1.00 87.69 98 ILE A C 1
ATOM 787 O O . ILE A 1 98 ? 9.722 -6.527 -25.778 1.00 87.69 98 ILE A O 1
ATOM 791 N N . THR A 1 99 ? 10.313 -8.323 -27.001 1.00 85.62 99 THR A N 1
ATOM 792 C CA . THR A 1 99 ? 11.684 -7.882 -27.283 1.00 85.62 99 THR A CA 1
ATOM 793 C C . THR A 1 99 ? 11.755 -7.162 -28.625 1.00 85.62 99 THR A C 1
ATOM 795 O O . THR A 1 99 ? 11.121 -7.562 -29.601 1.00 85.62 99 THR A O 1
ATOM 798 N N . THR A 1 100 ? 12.531 -6.082 -28.671 1.00 87.69 100 THR A N 1
ATOM 799 C CA . THR A 1 100 ? 12.906 -5.380 -29.903 1.00 87.69 100 THR A CA 1
ATOM 800 C C . THR A 1 100 ? 14.423 -5.399 -30.008 1.00 87.69 100 THR A C 1
ATOM 802 O O . THR A 1 100 ? 15.097 -4.544 -29.436 1.00 87.69 100 THR A O 1
ATOM 805 N N . ASP A 1 101 ? 14.955 -6.414 -30.681 1.00 90.75 101 ASP A N 1
ATOM 806 C CA . ASP A 1 101 ? 16.395 -6.669 -30.733 1.00 90.75 101 ASP A CA 1
ATOM 807 C C . ASP A 1 101 ? 17.125 -5.689 -31.670 1.00 90.75 101 ASP A C 1
ATOM 809 O O . ASP A 1 101 ? 16.544 -5.174 -32.627 1.00 90.75 101 ASP A O 1
ATOM 813 N N . ASN A 1 102 ? 18.420 -5.466 -31.417 1.00 92.44 102 ASN A N 1
ATOM 814 C CA . ASN A 1 102 ? 19.333 -4.701 -32.284 1.00 92.44 102 ASN A CA 1
ATOM 815 C C . ASN A 1 102 ? 18.892 -3.257 -32.592 1.00 92.44 102 ASN A C 1
ATOM 817 O O . ASN A 1 102 ? 19.075 -2.766 -33.708 1.00 92.44 102 ASN A O 1
ATOM 821 N N . GLN A 1 103 ? 18.320 -2.557 -31.611 1.00 89.88 103 GLN A N 1
ATOM 822 C CA . GLN A 1 103 ? 18.048 -1.128 -31.758 1.00 89.88 103 GLN A CA 1
ATOM 823 C C . GLN A 1 103 ? 19.357 -0.339 -31.887 1.00 89.88 103 GLN A C 1
ATOM 825 O O . GLN A 1 103 ? 20.277 -0.500 -31.088 1.00 89.88 103 GLN A O 1
ATOM 830 N N . VAL A 1 104 ? 19.421 0.532 -32.892 1.00 92.38 104 VAL A N 1
ATOM 831 C CA . VAL A 1 104 ? 20.547 1.438 -33.145 1.00 92.38 104 VAL A CA 1
ATOM 832 C C . VAL A 1 104 ? 20.056 2.879 -33.137 1.00 92.38 104 VAL A C 1
ATOM 834 O O . VAL A 1 104 ? 18.917 3.156 -33.519 1.00 92.38 104 VAL A O 1
ATOM 837 N N . GLN A 1 105 ? 20.908 3.807 -32.702 1.00 92.50 105 GLN A N 1
ATOM 838 C CA . GLN A 1 105 ? 20.575 5.226 -32.733 1.00 92.50 105 GLN A CA 1
ATOM 839 C C . GLN A 1 105 ? 20.471 5.703 -34.186 1.00 92.50 105 GLN A C 1
ATOM 841 O O . GLN A 1 105 ? 21.392 5.527 -34.981 1.00 92.50 105 GLN A O 1
ATOM 846 N N . GLY A 1 106 ? 19.350 6.328 -34.531 1.00 89.88 106 GLY A N 1
ATOM 847 C CA . GLY A 1 106 ? 19.121 6.855 -35.868 1.00 89.88 106 GLY A CA 1
ATOM 848 C C . GLY A 1 106 ? 17.746 7.488 -36.007 1.00 89.88 106 GLY A C 1
ATOM 849 O O . GLY A 1 106 ? 16.980 7.572 -35.047 1.00 89.88 106 GLY A O 1
ATOM 850 N N . TYR A 1 107 ? 17.437 7.924 -37.224 1.00 87.31 107 TYR A N 1
ATOM 851 C CA . TYR A 1 107 ? 16.111 8.412 -37.580 1.00 87.31 107 TYR A CA 1
ATOM 852 C C . TYR A 1 107 ? 15.305 7.266 -38.181 1.00 87.31 107 TYR A C 1
ATOM 854 O O . TYR A 1 107 ? 15.655 6.735 -39.235 1.00 87.31 107 TYR A O 1
ATOM 862 N N . CYS A 1 108 ? 14.214 6.893 -37.525 1.00 82.56 108 CYS A N 1
ATOM 863 C CA . CYS A 1 108 ? 13.253 5.931 -38.041 1.00 82.56 108 CYS A CA 1
ATOM 864 C C . CYS A 1 108 ? 11.829 6.478 -37.867 1.00 82.56 108 CYS A C 1
ATOM 866 O O . CYS A 1 108 ? 11.556 7.198 -36.902 1.00 82.56 108 CYS A O 1
ATOM 868 N N . PRO A 1 109 ? 10.910 6.188 -38.805 1.00 81.25 109 PRO A N 1
ATOM 869 C CA . PRO A 1 109 ? 9.504 6.474 -38.589 1.00 81.25 109 PRO A CA 1
ATOM 870 C C . PRO A 1 109 ? 9.000 5.611 -37.434 1.00 81.25 109 PRO A C 1
ATOM 872 O O . PRO A 1 109 ? 9.335 4.430 -37.333 1.00 81.25 109 PRO A O 1
ATOM 875 N N . GLU A 1 110 ? 8.176 6.196 -36.575 1.00 78.69 110 GLU A N 1
ATOM 876 C CA . GLU A 1 110 ? 7.529 5.442 -35.515 1.00 78.69 110 GLU A CA 1
ATOM 877 C C . GLU A 1 110 ? 6.683 4.314 -36.117 1.00 78.69 110 GLU A C 1
ATOM 879 O O . GLU A 1 110 ? 5.804 4.550 -36.950 1.00 78.69 110 GLU A O 1
ATOM 884 N N . VAL A 1 111 ? 6.948 3.077 -35.686 1.00 69.81 111 VAL A N 1
ATOM 885 C CA . VAL A 1 111 ? 6.124 1.904 -36.015 1.00 69.81 111 VAL A CA 1
ATOM 886 C C . VAL A 1 111 ? 4.915 1.880 -35.083 1.00 69.81 111 VAL A C 1
ATOM 888 O O . VAL A 1 111 ? 4.598 0.886 -34.430 1.00 69.81 111 VAL A O 1
ATOM 891 N N . ASP A 1 112 ? 4.220 3.005 -35.011 1.00 60.22 112 ASP A N 1
ATOM 892 C CA . ASP A 1 112 ? 2.851 2.989 -34.565 1.00 60.22 112 ASP A CA 1
ATOM 893 C C . ASP A 1 112 ? 2.082 2.245 -35.644 1.00 60.22 112 ASP A C 1
ATOM 895 O O . ASP A 1 112 ? 2.145 2.564 -36.836 1.00 60.22 112 ASP A O 1
ATOM 899 N N . ILE A 1 113 ? 1.305 1.244 -35.240 1.00 59.41 113 ILE A N 1
ATOM 900 C CA . ILE A 1 113 ? 0.139 0.891 -36.040 1.00 59.41 113 ILE A CA 1
ATOM 901 C C . ILE A 1 113 ? -0.608 2.219 -36.190 1.00 59.41 113 ILE A C 1
ATOM 903 O O . ILE A 1 113 ? -1.133 2.715 -35.193 1.00 59.41 113 ILE A O 1
ATOM 907 N N . LYS A 1 114 ? -0.595 2.803 -37.401 1.00 54.56 114 LYS A N 1
ATOM 908 C CA . LYS A 1 114 ? -1.074 4.172 -37.684 1.00 54.56 114 LYS A CA 1
ATOM 909 C C . LYS A 1 114 ? -2.476 4.456 -37.135 1.00 54.56 114 LYS A C 1
ATOM 911 O O . LYS A 1 114 ? -2.829 5.609 -36.927 1.00 54.56 114 LYS A O 1
ATOM 916 N N . ASP A 1 115 ? -3.230 3.406 -36.816 1.00 54.72 115 ASP A N 1
ATOM 917 C CA . ASP A 1 115 ? -4.466 3.474 -36.058 1.00 54.72 115 ASP A CA 1
ATOM 918 C C . ASP A 1 115 ? -4.581 2.351 -35.012 1.00 54.72 115 ASP A C 1
ATOM 920 O O . ASP A 1 115 ? -5.520 1.553 -35.049 1.00 54.72 115 ASP A O 1
ATOM 924 N N . ARG A 1 116 ? -3.713 2.304 -33.988 1.00 57.69 116 ARG A N 1
ATOM 925 C CA . ARG A 1 116 ? -4.056 1.607 -32.727 1.00 57.69 116 ARG A CA 1
ATOM 926 C C . ARG A 1 116 ? -5.108 2.414 -31.938 1.00 57.69 116 ARG A C 1
ATOM 928 O O . ARG A 1 116 ? -5.009 2.594 -30.732 1.00 57.69 116 ARG A O 1
ATOM 935 N N . LYS A 1 117 ? -6.127 2.919 -32.637 1.00 65.44 117 LYS A N 1
ATOM 936 C CA . LYS A 1 117 ? -7.311 3.549 -32.061 1.00 65.44 117 LYS A CA 1
ATOM 937 C C . LYS A 1 117 ? -8.249 2.445 -31.617 1.00 65.44 117 LYS A C 1
ATOM 939 O O . LYS A 1 117 ? -8.617 1.563 -32.399 1.00 65.44 117 LYS A O 1
ATOM 944 N N . VAL A 1 118 ? -8.664 2.497 -30.360 1.00 68.88 118 VAL A N 1
ATOM 945 C CA . VAL A 1 118 ? -9.742 1.638 -29.881 1.00 68.88 118 VAL A CA 1
ATOM 946 C C . VAL A 1 118 ? -10.997 2.014 -30.669 1.00 68.88 118 VAL A C 1
ATOM 948 O O . VAL A 1 118 ? -11.424 3.166 -30.680 1.00 68.88 118 VAL A O 1
ATOM 951 N N . LYS A 1 119 ? -11.595 1.052 -31.382 1.00 80.31 119 LYS A N 1
ATOM 952 C CA . LYS A 1 119 ? -12.838 1.310 -32.121 1.00 80.31 119 LYS A CA 1
ATOM 953 C C . LYS A 1 119 ? -13.911 1.730 -31.117 1.00 80.31 119 LYS A C 1
ATOM 955 O O . LYS A 1 119 ? -14.107 1.058 -30.110 1.00 80.31 119 LYS A O 1
ATOM 960 N N . ALA A 1 120 ? -14.702 2.757 -31.421 1.00 78.62 120 ALA A N 1
ATOM 961 C CA . ALA A 1 120 ? -15.763 3.196 -30.507 1.00 78.62 120 ALA A CA 1
ATOM 962 C C . ALA A 1 120 ? -16.725 2.053 -30.102 1.00 78.62 120 ALA A C 1
ATOM 964 O O . ALA A 1 120 ? -17.243 2.027 -28.988 1.00 78.62 120 ALA A O 1
ATOM 965 N N . LYS A 1 121 ? -16.930 1.069 -30.991 1.00 83.56 121 LYS A N 1
ATOM 966 C CA . LYS A 1 121 ? -17.748 -0.129 -30.734 1.00 83.56 121 LYS A CA 1
ATOM 967 C C . LYS A 1 121 ? -17.157 -1.084 -29.682 1.00 83.56 121 LYS A C 1
ATOM 969 O O . LYS A 1 121 ? -17.931 -1.785 -29.043 1.00 83.56 121 LYS A O 1
ATOM 974 N N . SER A 1 122 ? -15.837 -1.118 -29.479 1.00 79.69 122 SER A N 1
ATOM 975 C CA . SER A 1 122 ? -15.197 -1.981 -28.470 1.00 79.69 122 SER A CA 1
ATOM 976 C C . SER A 1 122 ? -15.192 -1.384 -27.057 1.00 79.69 122 SER A C 1
ATOM 978 O O . SER A 1 122 ? -14.881 -2.088 -26.100 1.00 79.69 122 SER A O 1
ATOM 980 N N . ILE A 1 123 ? -15.582 -0.116 -26.886 1.00 83.50 123 ILE A N 1
ATOM 981 C CA . ILE A 1 123 ? -15.658 0.551 -25.578 1.00 83.50 123 ILE A CA 1
ATOM 982 C C . ILE A 1 123 ? -16.984 0.181 -24.894 1.00 83.50 123 ILE A C 1
ATOM 984 O O . ILE A 1 123 ? -17.956 0.937 -24.902 1.00 83.50 123 ILE A O 1
ATOM 988 N N . VAL A 1 124 ? -17.053 -1.022 -24.324 1.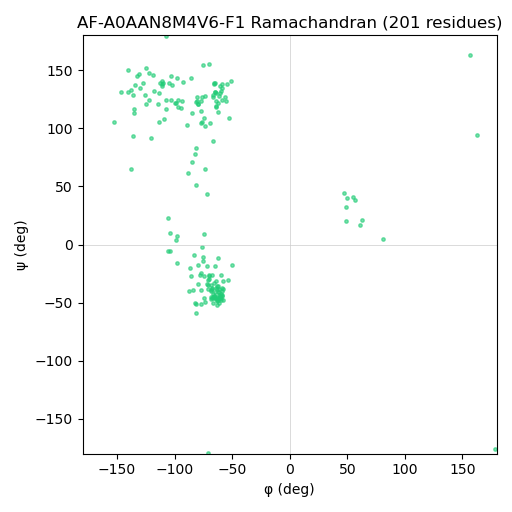00 87.81 124 VAL A N 1
ATOM 989 C CA . VAL A 1 124 ? -18.292 -1.557 -23.728 1.00 87.81 124 VAL A CA 1
ATOM 990 C C . VAL A 1 124 ? -18.452 -1.145 -22.262 1.00 87.81 124 VAL A C 1
ATOM 992 O O . VAL A 1 124 ? -19.554 -0.815 -21.828 1.00 87.81 124 VAL A O 1
ATOM 995 N N . PHE A 1 125 ? -17.362 -1.148 -21.492 1.00 89.31 125 PHE A N 1
ATOM 996 C CA . PHE A 1 125 ? -17.402 -0.955 -20.039 1.00 89.31 125 PHE A CA 1
ATOM 997 C C . PHE A 1 125 ? -17.928 0.427 -19.627 1.00 89.31 125 PHE A C 1
ATOM 999 O O . PHE A 1 125 ? -18.897 0.506 -18.875 1.00 89.31 125 PHE A O 1
ATOM 1006 N N . HIS A 1 126 ? -17.355 1.504 -20.177 1.00 88.88 126 HIS A N 1
ATOM 1007 C CA . HIS A 1 126 ? -17.759 2.881 -19.860 1.00 88.88 126 HIS A CA 1
ATOM 1008 C C . HIS A 1 126 ? -19.242 3.124 -20.170 1.00 88.88 126 HIS A C 1
ATOM 1010 O O . HIS A 1 126 ? -19.961 3.697 -19.358 1.00 88.88 126 HIS A O 1
ATOM 1016 N N . ARG A 1 127 ? -19.733 2.580 -21.292 1.00 86.38 127 ARG A N 1
ATOM 1017 C CA . ARG A 1 127 ? -21.145 2.668 -21.693 1.00 86.38 127 ARG A CA 1
ATOM 1018 C C . ARG A 1 127 ? -22.064 1.915 -20.735 1.00 86.38 127 ARG A C 1
ATOM 1020 O O . ARG A 1 127 ? -23.074 2.458 -20.309 1.00 86.38 127 ARG A O 1
ATOM 1027 N N . LYS A 1 128 ? -21.697 0.684 -20.358 1.00 91.94 128 LYS A N 1
ATOM 1028 C CA . LYS A 1 128 ? -22.468 -0.127 -19.400 1.00 91.94 128 LYS A CA 1
ATOM 1029 C C . LYS A 1 128 ? -22.516 0.490 -18.002 1.00 91.94 128 LYS A C 1
ATOM 1031 O O . LYS A 1 128 ? -23.482 0.270 -17.283 1.00 91.94 128 LYS A O 1
ATOM 1036 N N . LYS A 1 129 ? -21.469 1.210 -17.602 1.00 90.12 129 LYS A N 1
ATOM 1037 C CA . LYS A 1 129 ? -21.344 1.813 -16.269 1.00 90.12 129 LYS A CA 1
ATOM 1038 C C . LYS A 1 129 ? -21.714 3.298 -16.221 1.00 90.12 129 LYS A C 1
ATOM 1040 O O . LYS A 1 129 ? -21.589 3.893 -15.159 1.00 90.12 129 LYS A O 1
ATOM 1045 N N . ASN A 1 130 ? -22.179 3.877 -17.332 1.00 88.25 130 ASN A N 1
ATOM 1046 C CA . ASN A 1 130 ? -22.455 5.311 -17.463 1.00 88.25 130 ASN A CA 1
ATOM 1047 C C . ASN A 1 130 ? -21.275 6.193 -16.993 1.00 88.25 130 ASN A C 1
ATOM 1049 O O . ASN A 1 130 ? -21.448 7.195 -16.302 1.00 88.25 130 ASN A O 1
ATOM 1053 N N . LEU A 1 131 ? -20.056 5.767 -17.327 1.00 88.44 131 LEU A N 1
ATOM 1054 C CA . LEU A 1 131 ? -18.822 6.483 -17.026 1.00 88.44 131 LEU A CA 1
ATOM 1055 C C . LEU A 1 131 ? -18.391 7.267 -18.260 1.00 88.44 131 LEU A C 1
ATOM 1057 O O . LEU A 1 131 ? -18.506 6.781 -19.389 1.00 88.44 131 LEU A O 1
ATOM 1061 N N . GLN A 1 132 ? -17.838 8.455 -18.042 1.00 87.50 132 GLN A N 1
ATOM 1062 C CA . GLN A 1 132 ? -17.283 9.242 -19.132 1.00 87.50 132 GLN A CA 1
ATOM 1063 C C . GLN A 1 132 ? -16.072 8.518 -19.734 1.00 87.50 132 GLN A C 1
ATOM 1065 O O . GLN A 1 132 ? -15.264 7.921 -19.019 1.00 87.50 132 GLN A O 1
ATOM 1070 N N . TYR A 1 133 ? -15.972 8.531 -21.062 1.00 88.25 133 TYR A N 1
ATOM 1071 C CA . TYR A 1 133 ? -14.830 7.984 -21.790 1.00 88.25 133 TYR A CA 1
ATOM 1072 C C . TYR A 1 133 ? -13.950 9.118 -22.313 1.00 88.25 133 TYR A C 1
ATOM 1074 O O . TYR A 1 133 ? -14.468 10.111 -22.830 1.00 88.25 133 TYR A O 1
ATOM 1082 N N . TYR A 1 134 ? -12.638 8.929 -22.209 1.00 88.81 134 TYR A N 1
ATOM 1083 C CA . TYR A 1 134 ? -11.616 9.804 -22.767 1.00 88.81 134 TYR A CA 1
ATOM 1084 C C . TYR A 1 134 ? -10.541 8.931 -23.418 1.00 88.81 134 TYR A C 1
ATOM 1086 O O . TYR A 1 134 ? -10.021 8.021 -22.775 1.00 88.81 134 TYR A O 1
ATOM 1094 N N . ASP A 1 135 ? -10.201 9.211 -24.676 1.00 84.75 135 ASP A N 1
ATOM 1095 C CA . ASP A 1 135 ? -8.982 8.670 -25.282 1.00 84.75 135 ASP A CA 1
ATOM 1096 C C . ASP A 1 135 ? -7.777 9.410 -24.703 1.00 84.75 135 ASP A C 1
ATOM 1098 O O . ASP A 1 135 ? -7.755 10.642 -24.740 1.00 84.75 135 ASP A O 1
ATOM 1102 N N . ILE A 1 136 ? -6.792 8.664 -24.194 1.00 85.38 136 ILE A N 1
ATOM 1103 C CA . ILE A 1 136 ? -5.577 9.208 -23.578 1.00 85.38 136 ILE A CA 1
ATOM 1104 C C . ILE A 1 136 ? -4.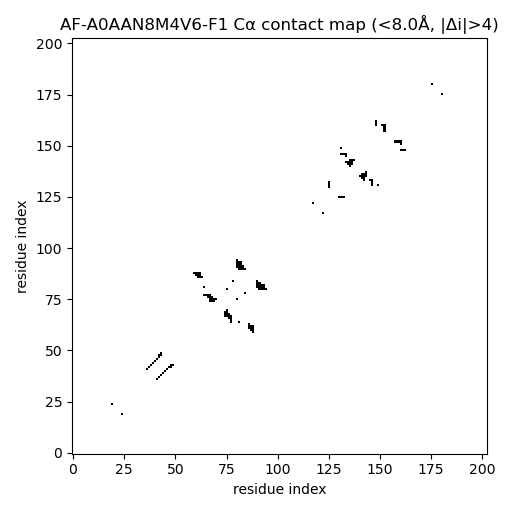321 8.772 -24.327 1.00 85.38 136 ILE A C 1
ATOM 1106 O O . ILE A 1 136 ? -4.236 7.648 -24.821 1.00 85.38 136 ILE A O 1
ATOM 1110 N N . SER A 1 137 ? -3.321 9.650 -24.369 1.00 81.31 137 SER A N 1
ATOM 1111 C CA . SER A 1 137 ? -1.971 9.317 -24.828 1.00 81.31 137 SER A CA 1
ATOM 1112 C C . SER A 1 137 ? -0.946 9.906 -23.872 1.00 81.31 137 SER A C 1
ATOM 1114 O O . SER A 1 137 ? -0.835 11.125 -23.765 1.00 81.31 137 SER A O 1
ATOM 1116 N N . ALA A 1 138 ? -0.173 9.041 -23.213 1.00 77.38 138 ALA A N 1
ATOM 1117 C CA . ALA A 1 138 ? 0.953 9.462 -22.380 1.00 77.38 138 ALA A CA 1
ATOM 1118 C C . ALA A 1 138 ? 2.117 10.008 -23.223 1.00 77.38 138 ALA A C 1
ATOM 1120 O O . ALA A 1 138 ? 2.871 10.853 -22.759 1.00 77.38 138 ALA A O 1
ATOM 1121 N N . LYS A 1 139 ? 2.237 9.571 -24.485 1.00 75.38 139 LYS A N 1
ATOM 1122 C CA . LYS A 1 139 ? 3.309 10.013 -25.382 1.00 75.38 139 LYS A CA 1
ATOM 1123 C C . LYS A 1 139 ? 3.170 11.486 -25.768 1.00 75.38 139 LYS A C 1
ATOM 1125 O O . LYS A 1 139 ? 4.145 12.224 -25.766 1.00 75.38 139 LYS A O 1
ATOM 1130 N N . SER A 1 140 ? 1.961 11.891 -26.144 1.00 78.62 140 SER A N 1
ATOM 1131 C CA . SER A 1 140 ? 1.669 13.247 -26.624 1.00 78.62 140 SER A CA 1
ATOM 1132 C C . SER A 1 140 ? 0.965 14.107 -25.574 1.00 78.62 140 SER A C 1
ATOM 1134 O O . SER A 1 140 ? 0.418 15.149 -25.919 1.00 78.62 140 SER A O 1
ATOM 1136 N N . ASN A 1 141 ? 0.883 13.620 -24.332 1.00 81.06 141 ASN A N 1
ATOM 1137 C CA . ASN A 1 141 ? 0.093 14.201 -23.247 1.00 81.06 141 ASN A CA 1
ATOM 1138 C C . ASN A 1 141 ? -1.368 14.538 -23.647 1.00 81.06 141 ASN A C 1
ATOM 1140 O O . ASN A 1 141 ? -1.969 15.505 -23.182 1.00 81.06 141 ASN A O 1
ATOM 1144 N N . TYR A 1 142 ? -1.963 13.759 -24.559 1.00 83.94 142 TYR A N 1
ATOM 1145 C CA . TYR A 1 142 ? -3.297 14.048 -25.096 1.00 83.94 142 TYR A CA 1
ATOM 1146 C C . TYR A 1 142 ? -4.378 13.607 -24.114 1.00 83.94 142 TYR A C 1
ATOM 1148 O O . TYR A 1 142 ? -4.457 12.421 -23.786 1.00 83.94 142 TYR A O 1
ATOM 1156 N N . ASN A 1 143 ? -5.219 14.555 -23.677 1.00 85.06 143 ASN A N 1
ATOM 1157 C CA . ASN A 1 143 ? -6.310 14.357 -22.709 1.00 85.06 143 ASN A CA 1
ATOM 1158 C C . ASN A 1 143 ? -5.889 13.606 -21.430 1.00 85.06 143 ASN A C 1
ATOM 1160 O O . ASN A 1 143 ? -6.754 13.061 -20.748 1.00 85.06 143 ASN A O 1
ATOM 1164 N N . PHE A 1 144 ? -4.595 13.563 -21.102 1.00 87.19 144 PHE A N 1
ATOM 1165 C CA . PHE A 1 144 ? -4.062 12.738 -20.019 1.00 87.19 144 PHE A CA 1
ATOM 1166 C C . PHE A 1 144 ? -4.694 13.095 -18.670 1.00 87.19 144 PHE A C 1
ATOM 1168 O O . PHE A 1 144 ? -5.042 12.217 -17.891 1.00 87.19 144 PHE A O 1
ATOM 1175 N N . GLU A 1 145 ? -4.946 14.383 -18.451 1.00 88.31 145 GLU A N 1
ATOM 1176 C CA . GLU A 1 145 ? -5.530 14.918 -17.222 1.00 88.31 145 GLU A CA 1
ATOM 1177 C C . GLU A 1 145 ? -7.046 14.723 -17.121 1.00 88.31 145 GLU A C 1
ATOM 1179 O O . GLU A 1 145 ? -7.591 14.639 -16.023 1.00 88.31 145 GLU A O 1
ATOM 1184 N N . LYS A 1 146 ? -7.759 14.619 -18.250 1.00 90.00 146 LYS A N 1
ATOM 1185 C CA . LYS A 1 146 ? -9.232 14.635 -18.267 1.00 90.00 146 LYS A CA 1
ATOM 1186 C C . LYS A 1 146 ? -9.894 13.486 -17.493 1.00 90.00 146 LYS A C 1
ATOM 1188 O O . LYS A 1 146 ? -10.876 13.768 -16.805 1.00 90.00 146 LYS A O 1
ATOM 1193 N N . PRO A 1 147 ? -9.417 12.224 -17.547 1.00 92.06 147 PRO A N 1
ATOM 1194 C CA . PRO A 1 147 ? -9.962 11.156 -16.712 1.00 92.06 147 PRO A CA 1
ATOM 1195 C C . PRO A 1 147 ? -9.797 11.436 -15.219 1.00 92.06 147 PRO A C 1
ATOM 1197 O O . PRO A 1 147 ? -10.735 11.233 -14.449 1.00 92.06 147 PRO A O 1
ATOM 1200 N N . PHE A 1 148 ? -8.620 11.920 -14.818 1.00 91.69 148 PHE A N 1
ATOM 1201 C CA . PHE A 1 148 ? -8.318 12.227 -13.423 1.00 91.69 148 PHE A CA 1
ATOM 1202 C C . PHE A 1 148 ? -9.132 13.425 -12.942 1.00 91.69 148 PHE A C 1
ATOM 1204 O O . PHE A 1 148 ? -9.683 13.387 -11.846 1.00 91.69 148 PHE A O 1
ATOM 1211 N N . LEU A 1 149 ? -9.296 14.441 -13.788 1.00 91.12 149 LEU A N 1
ATOM 1212 C CA . LEU A 1 149 ? -10.107 15.610 -13.485 1.00 91.12 149 LEU A CA 1
ATOM 1213 C C . LEU A 1 149 ? -11.587 15.250 -13.348 1.00 91.12 149 LEU A C 1
ATOM 1215 O O . LEU A 1 149 ? -12.250 15.666 -12.403 1.00 91.12 149 LEU A O 1
ATOM 1219 N N . TRP A 1 150 ? -12.108 14.427 -14.261 1.00 91.06 150 TRP A N 1
ATOM 1220 C CA . TRP A 1 150 ? -13.478 13.922 -14.187 1.00 91.06 150 TRP A CA 1
ATOM 1221 C C . TRP A 1 150 ? -13.718 13.119 -12.904 1.00 91.06 150 TRP A C 1
ATOM 1223 O O . TRP A 1 150 ? -14.749 13.293 -12.250 1.00 91.06 150 TRP A O 1
ATOM 1233 N N . LEU A 1 151 ? -12.756 12.275 -12.521 1.00 91.44 151 LEU A N 1
ATOM 1234 C CA . LEU A 1 151 ? -12.818 11.506 -11.284 1.00 91.44 151 LEU A CA 1
ATOM 1235 C C . LEU A 1 151 ? -12.775 12.423 -10.055 1.00 91.44 151 LEU A C 1
ATOM 1237 O O . LEU A 1 151 ? -13.613 12.278 -9.169 1.00 91.44 151 LEU A O 1
ATOM 1241 N N . ALA A 1 152 ? -11.867 13.400 -10.026 1.00 92.69 152 ALA A N 1
ATOM 1242 C CA . ALA A 1 152 ? -11.755 14.375 -8.945 1.00 92.69 152 ALA A CA 1
ATOM 1243 C C . ALA A 1 152 ? -13.050 15.184 -8.777 1.00 92.69 152 ALA A C 1
ATOM 1245 O O . ALA A 1 152 ? -13.580 15.259 -7.673 1.00 92.69 152 ALA A O 1
ATOM 1246 N N . ARG A 1 153 ? -13.642 15.680 -9.872 1.00 93.00 153 ARG A N 1
ATOM 1247 C CA . ARG A 1 153 ? -14.951 16.361 -9.853 1.00 93.00 153 ARG A CA 1
ATOM 1248 C C . ARG A 1 153 ? -16.058 15.472 -9.289 1.00 93.00 153 ARG A C 1
ATOM 1250 O O . ARG A 1 153 ? -16.917 15.947 -8.554 1.00 93.00 153 ARG A O 1
ATOM 1257 N N . LYS A 1 154 ? -16.051 14.173 -9.605 1.00 90.25 154 LYS A N 1
ATOM 1258 C CA . LYS A 1 154 ? -17.036 13.219 -9.072 1.00 90.25 154 LYS A CA 1
ATOM 1259 C C . LYS A 1 154 ? -16.846 12.903 -7.593 1.00 90.25 154 LYS A C 1
ATOM 1261 O O . LYS A 1 154 ? -17.846 12.704 -6.913 1.00 90.25 154 LYS A O 1
ATOM 1266 N N . LEU A 1 155 ? -15.606 12.853 -7.118 1.00 93.00 155 LEU A N 1
ATOM 1267 C CA . LEU A 1 155 ? -15.291 12.597 -5.713 1.00 93.00 155 LEU A CA 1
ATOM 1268 C C . LEU A 1 155 ? -15.529 13.831 -4.834 1.00 93.00 155 LEU A C 1
ATOM 1270 O O . LEU A 1 155 ? -16.030 13.693 -3.725 1.00 93.00 155 LEU A O 1
ATOM 1274 N N . VAL A 1 156 ? -15.197 15.021 -5.337 1.00 93.12 156 VAL A N 1
ATOM 1275 C CA . VAL A 1 156 ? -15.303 16.294 -4.604 1.00 93.12 156 VAL A CA 1
ATOM 1276 C C . VAL A 1 156 ? -16.703 16.910 -4.722 1.00 93.12 156 VAL A C 1
ATOM 1278 O O . VAL A 1 156 ? -17.138 17.627 -3.828 1.00 93.12 156 VAL A O 1
ATOM 1281 N N . GLY A 1 157 ? -17.437 16.621 -5.801 1.00 90.56 157 GLY A N 1
ATOM 1282 C CA . GLY A 1 157 ? -18.771 17.176 -6.050 1.00 90.56 157 GLY A CA 1
ATOM 1283 C C . GLY A 1 157 ? -18.771 18.593 -6.636 1.00 90.56 157 GLY A C 1
ATOM 1284 O O . GLY A 1 157 ? -19.844 19.160 -6.828 1.00 90.56 157 GLY A O 1
ATOM 1285 N N . ASP A 1 158 ? -17.600 19.148 -6.954 1.00 91.88 158 ASP A N 1
ATOM 1286 C CA . ASP A 1 158 ? -17.450 20.469 -7.569 1.00 91.88 158 ASP A CA 1
ATOM 1287 C C . ASP A 1 158 ? -17.277 20.349 -9.100 1.00 91.88 158 ASP A C 1
ATOM 1289 O O . ASP A 1 158 ? -16.307 19.737 -9.559 1.00 91.88 158 ASP A O 1
ATOM 1293 N N . PRO A 1 159 ? -18.190 20.908 -9.920 1.00 87.69 159 PRO A N 1
ATOM 1294 C CA . PRO A 1 159 ? -18.072 20.889 -11.378 1.00 87.69 159 PRO A CA 1
ATOM 1295 C C . PRO A 1 159 ? -16.980 21.816 -11.941 1.00 87.69 159 PRO A C 1
ATOM 1297 O O . PRO A 1 159 ? -16.563 21.596 -13.081 1.00 87.69 159 PRO A O 1
ATOM 1300 N N . ASN A 1 160 ? -16.503 22.803 -11.175 1.00 89.62 160 ASN A N 1
ATOM 1301 C CA . ASN A 1 160 ? -15.529 23.812 -11.611 1.00 89.62 160 ASN A CA 1
ATOM 1302 C C . ASN A 1 160 ? -14.085 23.489 -11.199 1.00 89.62 160 ASN A C 1
ATOM 1304 O O . ASN A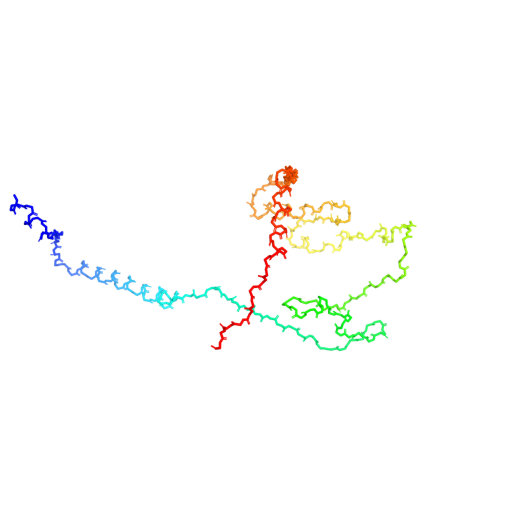 1 160 ? -13.193 24.306 -11.400 1.00 89.62 160 ASN A O 1
ATOM 1308 N N . LEU A 1 161 ? -13.834 22.301 -10.643 1.00 89.81 161 LEU A N 1
ATOM 1309 C CA . LEU A 1 161 ? -12.493 21.886 -10.236 1.00 89.81 161 LEU A CA 1
ATOM 1310 C C . LEU A 1 161 ? -11.573 21.759 -11.459 1.00 89.81 161 LEU A C 1
ATOM 1312 O O . LEU A 1 161 ? -11.940 21.108 -12.441 1.00 89.81 161 LEU A O 1
ATOM 1316 N N . GLU A 1 16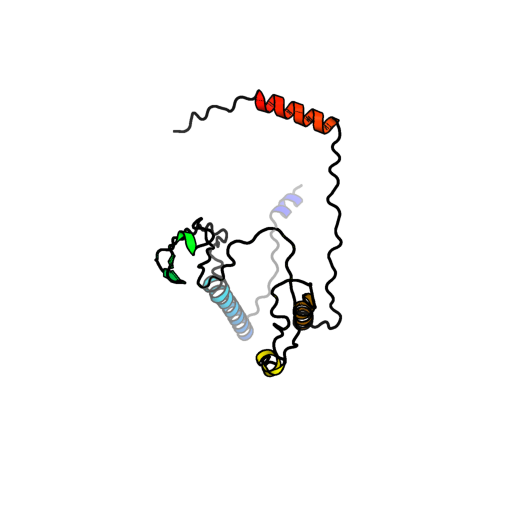2 ? -10.387 22.354 -11.394 1.00 88.06 162 GLU A N 1
ATOM 1317 C CA . GLU A 1 162 ? -9.338 22.321 -12.421 1.00 88.06 162 GLU A CA 1
ATOM 1318 C C . GLU A 1 162 ? -8.000 21.962 -11.769 1.00 88.06 162 GLU A C 1
ATOM 1320 O O . GLU A 1 162 ? -7.762 22.289 -10.605 1.00 88.06 162 GLU A O 1
ATOM 1325 N N . PHE A 1 163 ? -7.136 21.252 -12.495 1.00 85.75 163 PHE A N 1
ATOM 1326 C CA . PHE A 1 163 ? -5.776 21.019 -12.028 1.00 85.75 163 PHE A CA 1
ATOM 1327 C C . PHE A 1 163 ? -4.937 22.249 -12.341 1.00 85.75 163 PHE A C 1
ATOM 1329 O O . PHE A 1 163 ? -4.847 22.674 -13.489 1.00 85.75 163 PHE A O 1
ATOM 1336 N N . VAL A 1 164 ? -4.350 22.828 -11.301 1.00 80.56 164 VAL A N 1
ATOM 1337 C CA . VAL A 1 164 ? -3.386 23.916 -11.427 1.00 80.56 164 VAL A CA 1
ATOM 1338 C C . VAL A 1 164 ? -2.005 23.284 -11.359 1.00 80.56 164 VAL A C 1
ATOM 1340 O O . VAL A 1 164 ? -1.704 22.561 -10.406 1.00 80.56 164 VAL A O 1
ATOM 1343 N N . GLU A 1 165 ? -1.178 23.525 -12.373 1.00 73.12 165 GLU A N 1
ATOM 1344 C CA . GLU A 1 165 ? 0.229 23.143 -12.315 1.00 73.12 165 GLU A CA 1
ATOM 1345 C C . GLU A 1 165 ? 0.883 23.855 -11.129 1.00 73.12 165 GLU A C 1
ATOM 1347 O O . GLU A 1 165 ? 0.700 25.060 -10.929 1.00 73.12 165 GLU A O 1
ATOM 1352 N N . MET A 1 166 ? 1.631 23.114 -10.310 1.00 60.50 166 MET A N 1
ATOM 1353 C CA . MET A 1 166 ? 2.387 23.743 -9.233 1.00 60.50 166 MET A CA 1
ATOM 1354 C C . MET A 1 166 ? 3.391 24.710 -9.869 1.00 60.50 166 MET A C 1
ATOM 1356 O O . MET A 1 166 ? 4.137 24.286 -10.757 1.00 60.50 166 MET A O 1
ATOM 1360 N N . PRO A 1 167 ? 3.432 25.990 -9.453 1.00 68.69 167 PRO A N 1
ATOM 1361 C CA . PRO A 1 167 ? 4.410 26.922 -9.985 1.00 68.69 167 PRO A CA 1
ATOM 1362 C C . PRO A 1 167 ? 5.802 26.340 -9.751 1.00 68.69 167 PRO A C 1
ATOM 1364 O O . PRO A 1 167 ? 6.135 25.951 -8.628 1.00 68.69 167 PRO A O 1
ATOM 1367 N N . ALA A 1 168 ? 6.596 26.246 -10.818 1.00 62.50 168 ALA A N 1
ATOM 1368 C CA . ALA A 1 168 ? 7.975 25.794 -10.740 1.00 62.50 168 ALA A CA 1
ATOM 1369 C C . ALA A 1 168 ? 8.781 26.834 -9.950 1.00 62.50 168 ALA A C 1
ATOM 1371 O O . ALA A 1 168 ? 9.297 27.803 -10.505 1.00 62.50 168 ALA A O 1
ATOM 1372 N N . LEU A 1 169 ? 8.829 26.663 -8.630 1.00 69.75 169 LEU A N 1
ATOM 1373 C CA . LEU A 1 169 ? 9.711 27.430 -7.768 1.00 69.75 169 LEU A CA 1
ATOM 1374 C C . LEU A 1 169 ? 11.139 27.074 -8.175 1.00 69.75 169 LEU A C 1
ATOM 1376 O O . LEU A 1 169 ? 11.525 25.904 -8.135 1.00 69.75 169 LEU A O 1
ATOM 1380 N N . ALA A 1 170 ? 11.902 28.076 -8.613 1.00 75.75 170 ALA A N 1
ATOM 1381 C CA . ALA A 1 170 ? 13.324 27.892 -8.853 1.00 75.75 170 ALA A CA 1
ATOM 1382 C C . ALA A 1 170 ? 13.968 27.335 -7.568 1.00 75.75 170 ALA A C 1
ATOM 1384 O O . ALA A 1 170 ? 13.605 27.788 -6.474 1.00 75.75 170 ALA A O 1
ATOM 1385 N N . PRO A 1 171 ? 14.884 26.352 -7.668 1.00 72.69 171 PRO A N 1
ATOM 1386 C CA . PRO A 1 171 ? 15.653 25.905 -6.517 1.00 72.69 171 PRO A CA 1
ATOM 1387 C C . PRO A 1 171 ? 16.277 27.120 -5.822 1.00 72.69 171 PRO A C 1
ATOM 1389 O O . PRO A 1 171 ? 16.717 28.038 -6.520 1.00 72.69 171 PRO A O 1
ATOM 1392 N N . PRO A 1 172 ? 16.312 27.161 -4.479 1.00 74.81 172 PRO A N 1
ATOM 1393 C CA . PRO A 1 172 ? 16.989 28.242 -3.780 1.00 74.81 172 PRO A CA 1
ATOM 1394 C C . PRO A 1 172 ? 18.438 28.305 -4.270 1.00 74.81 172 PRO A C 1
ATOM 1396 O O . PRO A 1 172 ? 19.155 27.304 -4.214 1.00 74.81 172 PRO A O 1
ATOM 1399 N N . GLU A 1 173 ? 18.858 29.462 -4.785 1.00 69.62 173 GLU A N 1
ATOM 1400 C CA . GLU A 1 173 ? 20.259 29.684 -5.126 1.00 69.62 173 GLU A CA 1
ATOM 1401 C C . GLU A 1 173 ? 21.082 29.573 -3.843 1.00 69.62 173 GLU A C 1
ATOM 1403 O O . GLU A 1 173 ? 20.933 30.359 -2.905 1.00 69.62 173 GLU A O 1
ATOM 1408 N N . VAL A 1 174 ? 21.936 28.554 -3.785 1.00 69.94 174 VAL A N 1
ATOM 1409 C CA . VAL A 1 174 ? 22.910 28.406 -2.711 1.00 69.94 174 VAL A CA 1
ATOM 1410 C C . VAL A 1 174 ? 23.999 29.445 -2.964 1.00 69.94 174 VAL A C 1
ATOM 1412 O O . VAL A 1 174 ? 24.843 29.270 -3.843 1.00 69.94 174 VAL A O 1
ATOM 1415 N N . VAL A 1 175 ? 23.962 30.554 -2.225 1.00 69.81 175 VAL A N 1
ATOM 1416 C CA . VAL A 1 175 ? 25.011 31.577 -2.278 1.00 69.81 175 VAL A CA 1
ATOM 1417 C C . VAL A 1 175 ? 26.269 30.983 -1.645 1.00 69.81 175 VAL A C 1
ATOM 1419 O O . VAL A 1 175 ? 26.349 30.803 -0.432 1.00 69.81 175 VAL A O 1
ATOM 1422 N N . MET A 1 176 ? 27.239 30.610 -2.478 1.00 64.69 176 MET A N 1
ATOM 1423 C CA . MET A 1 176 ? 28.538 30.124 -2.014 1.00 64.69 176 MET A CA 1
ATOM 1424 C C . MET A 1 176 ? 29.422 31.315 -1.661 1.00 64.69 176 MET A C 1
ATOM 1426 O O . MET A 1 176 ? 30.224 31.775 -2.472 1.00 64.69 176 MET A O 1
ATOM 1430 N N . ASP A 1 177 ? 29.247 31.836 -0.448 1.00 79.81 177 ASP A N 1
ATOM 1431 C CA . ASP A 1 177 ? 30.110 32.889 0.077 1.00 79.81 177 ASP A CA 1
ATOM 1432 C C . ASP A 1 177 ? 31.542 32.369 0.273 1.00 79.81 177 ASP A C 1
ATOM 1434 O O . ASP A 1 177 ? 31.773 31.262 0.769 1.00 79.81 177 ASP A O 1
ATOM 1438 N N . ALA A 1 178 ? 32.531 33.191 -0.085 1.00 83.31 178 ALA A N 1
ATOM 1439 C CA . ALA A 1 178 ? 33.949 32.834 0.010 1.00 83.31 178 ALA A CA 1
ATOM 1440 C C . ALA A 1 178 ? 34.392 32.493 1.449 1.00 83.31 178 ALA A C 1
ATOM 1442 O O . ALA A 1 178 ? 35.322 31.713 1.647 1.00 83.31 178 ALA A O 1
ATOM 1443 N N . SER A 1 179 ? 33.709 33.045 2.456 1.00 82.81 179 SER A N 1
ATOM 1444 C CA . SER A 1 179 ? 33.922 32.715 3.868 1.00 82.81 179 SER A CA 1
ATOM 1445 C C . SER A 1 179 ? 33.476 31.292 4.212 1.00 82.81 179 SER A C 1
ATOM 1447 O O . SER A 1 179 ? 34.172 30.602 4.953 1.00 82.81 179 SER A O 1
ATOM 1449 N N . LEU A 1 180 ? 32.356 30.836 3.646 1.00 82.31 180 LEU A N 1
ATOM 1450 C CA . LEU A 1 180 ? 31.825 29.492 3.858 1.00 82.31 180 LEU A CA 1
ATOM 1451 C C . LEU A 1 180 ? 32.702 28.439 3.164 1.00 82.31 180 LEU A C 1
ATOM 1453 O O . LEU A 1 180 ? 32.981 27.391 3.739 1.00 82.31 180 LEU A O 1
ATOM 1457 N N . ALA A 1 181 ? 33.222 28.752 1.973 1.00 81.75 181 ALA A N 1
ATOM 1458 C CA . ALA A 1 181 ? 34.205 27.909 1.291 1.00 81.75 181 ALA A CA 1
ATOM 1459 C C . ALA A 1 181 ? 35.494 27.737 2.118 1.00 81.75 181 ALA A C 1
ATOM 1461 O O . ALA A 1 181 ? 35.974 26.617 2.287 1.00 81.75 181 ALA A O 1
ATOM 1462 N N . ALA A 1 182 ? 36.014 28.824 2.700 1.00 88.75 182 ALA A N 1
ATOM 1463 C CA . ALA A 1 182 ? 37.194 28.771 3.565 1.00 88.75 182 ALA A CA 1
ATOM 1464 C C . ALA A 1 182 ? 36.947 27.979 4.863 1.00 88.75 182 ALA A C 1
ATOM 1466 O O . ALA A 1 182 ? 37.854 27.319 5.373 1.00 88.75 182 ALA A O 1
ATOM 1467 N N . GLN A 1 183 ? 35.724 28.026 5.398 1.00 88.81 183 GLN A N 1
ATOM 1468 C CA . GLN A 1 183 ? 35.339 27.230 6.561 1.00 88.81 183 GLN A CA 1
ATOM 1469 C C . GLN A 1 183 ? 35.328 25.733 6.232 1.00 88.81 183 GLN A C 1
ATOM 1471 O O . GLN A 1 183 ? 35.938 24.957 6.963 1.00 88.81 183 GLN A O 1
ATOM 1476 N N . TYR A 1 184 ? 34.748 25.337 5.094 1.00 86.38 184 TYR A N 1
ATOM 1477 C CA . TYR A 1 184 ? 34.765 23.939 4.655 1.00 86.38 184 TYR A CA 1
ATOM 1478 C C . TYR A 1 184 ? 36.176 23.403 4.415 1.00 86.38 184 TYR A C 1
ATOM 1480 O O . TYR A 1 184 ? 36.454 22.258 4.762 1.00 86.38 184 TYR A O 1
ATOM 1488 N N . GLU A 1 185 ? 37.082 24.212 3.861 1.00 89.25 185 GLU A N 1
ATOM 1489 C CA . GLU A 1 185 ? 38.484 23.809 3.698 1.00 89.25 185 GLU A CA 1
ATOM 1490 C C . GLU A 1 185 ? 39.193 23.579 5.037 1.00 89.25 185 GLU A C 1
ATOM 1492 O O . GLU A 1 185 ? 40.003 22.657 5.153 1.00 89.25 185 GLU A O 1
ATOM 1497 N N . ASN A 1 186 ? 38.897 24.398 6.051 1.00 91.31 186 ASN A N 1
ATOM 1498 C CA . ASN A 1 186 ? 39.430 24.192 7.395 1.00 91.31 186 ASN A CA 1
ATOM 1499 C C . ASN A 1 186 ? 38.850 22.933 8.041 1.00 91.31 186 ASN A C 1
ATOM 1501 O O . ASN A 1 186 ? 39.617 22.124 8.557 1.00 91.31 186 ASN A O 1
ATOM 1505 N N . ASP A 1 187 ? 37.537 22.721 7.952 1.00 88.00 187 ASP A N 1
ATOM 1506 C CA . ASP A 1 187 ? 36.884 21.536 8.518 1.00 88.00 187 ASP A CA 1
ATOM 1507 C C . ASP A 1 187 ? 37.400 20.240 7.864 1.00 88.00 187 ASP A C 1
ATOM 1509 O O . ASP A 1 187 ? 37.612 19.243 8.552 1.00 88.00 187 ASP A O 1
ATOM 1513 N N . LEU A 1 188 ? 37.701 20.261 6.558 1.00 87.81 188 LEU A N 1
ATOM 1514 C CA . LEU A 1 188 ? 38.328 19.144 5.836 1.00 87.81 188 LEU A CA 1
ATOM 1515 C C . LEU A 1 188 ? 39.747 18.837 6.326 1.00 87.81 188 LEU A C 1
ATOM 1517 O O . LEU A 1 188 ? 40.111 17.667 6.445 1.00 87.81 188 LEU A O 1
ATOM 1521 N N . LYS A 1 189 ? 40.550 19.867 6.614 1.00 87.75 189 LYS A N 1
ATOM 1522 C CA . LYS A 1 189 ? 41.901 19.691 7.170 1.00 87.75 189 LYS A CA 1
ATOM 1523 C C . LYS A 1 189 ? 41.845 19.131 8.583 1.00 87.75 189 LYS A C 1
ATOM 1525 O O . LYS A 1 189 ? 42.541 18.167 8.875 1.00 87.75 189 LYS A O 1
ATOM 1530 N N . VAL A 1 190 ? 40.970 19.681 9.423 1.00 89.56 190 VAL A N 1
ATOM 1531 C CA . VAL A 1 190 ? 40.770 19.202 10.795 1.00 89.56 190 VAL A CA 1
ATOM 1532 C C . VAL A 1 190 ? 40.288 17.755 10.790 1.00 89.56 190 VAL A C 1
ATOM 1534 O O . VAL A 1 190 ? 40.837 16.933 11.515 1.00 89.56 190 VAL A O 1
ATOM 1537 N N . ALA A 1 191 ? 39.319 17.403 9.941 1.00 82.56 191 ALA A N 1
ATOM 1538 C CA . ALA A 1 191 ? 38.839 16.029 9.819 1.00 82.56 191 ALA A CA 1
ATOM 1539 C C . ALA A 1 191 ? 39.928 15.063 9.320 1.00 82.56 191 ALA A C 1
ATOM 1541 O O . ALA A 1 191 ? 39.981 13.930 9.782 1.00 82.56 191 ALA A O 1
ATOM 1542 N N . ALA A 1 192 ? 40.814 15.503 8.419 1.00 82.06 192 ALA A N 1
ATOM 1543 C CA . ALA A 1 192 ? 41.947 14.697 7.959 1.00 82.06 192 ALA A CA 1
ATOM 1544 C C . ALA A 1 192 ? 43.033 14.508 9.035 1.00 82.06 192 ALA A C 1
ATOM 1546 O O . ALA A 1 192 ? 43.726 13.493 9.032 1.00 82.06 192 ALA A O 1
ATOM 1547 N N . GLU A 1 193 ? 43.188 15.475 9.942 1.00 80.75 193 GLU A N 1
ATOM 1548 C CA . GLU A 1 193 ? 44.137 15.423 11.062 1.00 80.75 193 GLU A CA 1
ATOM 1549 C C . GLU A 1 193 ? 43.566 14.719 12.301 1.00 80.75 193 GLU A C 1
ATOM 1551 O O . GLU A 1 193 ? 44.321 14.251 13.155 1.00 80.75 193 GLU A O 1
ATOM 1556 N N . THR A 1 194 ? 42.241 14.614 12.403 1.00 77.44 194 THR A N 1
ATOM 1557 C CA . THR A 1 194 ? 41.585 13.910 13.504 1.00 77.44 194 THR A CA 1
ATOM 1558 C C . THR A 1 194 ? 41.700 12.408 13.261 1.00 77.44 194 THR A C 1
ATOM 1560 O O . THR A 1 194 ? 41.003 11.846 12.419 1.00 77.44 194 THR A O 1
ATOM 1563 N N . ALA A 1 195 ? 42.589 11.746 14.003 1.00 72.50 195 ALA A N 1
ATOM 1564 C CA . ALA A 1 195 ? 42.633 10.291 14.032 1.00 72.50 195 ALA A CA 1
ATOM 1565 C C . ALA A 1 195 ? 41.290 9.755 14.551 1.00 72.50 195 ALA A C 1
ATOM 1567 O O . ALA A 1 195 ? 40.781 10.228 15.571 1.00 72.50 195 ALA A O 1
ATOM 1568 N N . LEU A 1 196 ? 40.708 8.792 13.834 1.00 68.38 196 LEU A N 1
ATOM 1569 C CA . LEU A 1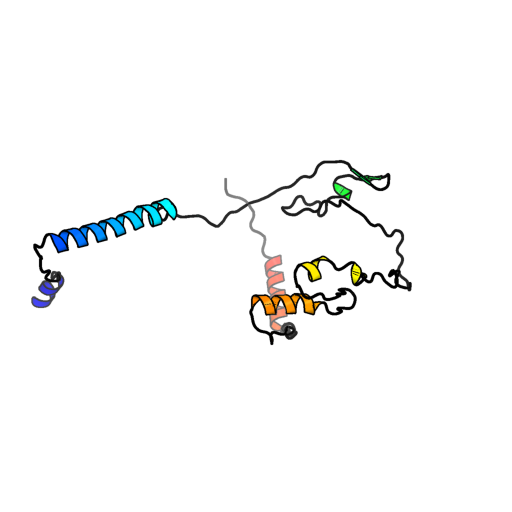 196 ? 39.545 8.063 14.330 1.00 68.38 196 LEU A CA 1
ATOM 1570 C C . LEU A 1 196 ? 39.937 7.382 15.652 1.00 68.38 196 LEU A C 1
ATOM 1572 O O . LEU A 1 196 ? 41.032 6.823 15.720 1.00 68.38 196 LEU A O 1
ATOM 1576 N N . PRO A 1 197 ? 39.100 7.456 16.700 1.00 74.81 197 PRO A N 1
ATOM 1577 C CA . PRO A 1 197 ? 39.360 6.726 17.933 1.00 74.81 197 PRO A CA 1
ATOM 1578 C C . PRO A 1 197 ? 39.440 5.223 17.636 1.00 74.81 197 PRO A C 1
ATOM 1580 O O . PRO A 1 197 ? 38.637 4.713 16.853 1.00 74.81 197 PRO A O 1
ATOM 1583 N N . ASP A 1 198 ? 40.409 4.539 18.245 1.00 67.81 198 ASP A N 1
ATOM 1584 C CA . ASP A 1 198 ? 40.549 3.088 18.122 1.00 67.81 198 ASP A CA 1
ATOM 1585 C C . ASP A 1 198 ? 39.316 2.401 18.741 1.00 67.81 198 ASP A C 1
ATOM 1587 O O . ASP A 1 198 ? 38.902 2.731 19.856 1.00 67.81 198 ASP A O 1
ATOM 1591 N N . GLU A 1 199 ? 38.701 1.473 17.999 1.00 60.66 199 GLU A N 1
ATOM 1592 C CA . GLU A 1 199 ? 37.579 0.641 18.458 1.00 60.66 199 GLU A CA 1
ATOM 1593 C C . GLU A 1 199 ? 38.067 -0.433 19.447 1.00 60.66 199 GLU A C 1
ATOM 1595 O O . GLU A 1 199 ? 37.988 -1.617 19.150 1.00 60.66 199 GLU A O 1
ATOM 1600 N N . ASP A 1 200 ? 38.575 -0.050 20.617 1.00 62.22 200 ASP A N 1
ATOM 1601 C CA . ASP A 1 200 ? 38.940 -1.005 21.668 1.00 62.22 200 ASP A CA 1
ATOM 1602 C C . ASP A 1 200 ? 38.462 -0.503 23.038 1.00 62.22 200 ASP A C 1
ATOM 1604 O O . ASP A 1 200 ? 39.117 0.310 23.686 1.00 62.22 200 ASP A O 1
ATOM 1608 N N . ASP A 1 201 ? 37.264 -0.946 23.428 1.00 52.91 201 ASP A N 1
ATOM 1609 C CA . ASP A 1 201 ? 36.963 -1.586 24.721 1.00 52.91 201 ASP A CA 1
ATOM 1610 C C . ASP A 1 201 ? 35.447 -1.547 24.976 1.00 52.91 201 ASP A C 1
ATOM 1612 O O . ASP A 1 201 ? 34.922 -0.580 25.517 1.00 52.91 201 ASP A O 1
ATOM 1616 N N . ASP A 1 202 ? 34.749 -2.624 24.604 1.00 50.34 202 ASP A N 1
ATOM 1617 C CA . ASP A 1 202 ? 33.678 -3.177 25.440 1.00 50.34 202 ASP A CA 1
ATOM 1618 C C . ASP A 1 202 ? 33.536 -4.680 25.152 1.00 50.34 202 ASP A C 1
ATOM 1620 O O . ASP A 1 202 ? 33.060 -5.129 24.103 1.00 50.34 202 ASP A O 1
ATOM 1624 N N . LEU A 1 203 ? 34.035 -5.430 26.133 1.00 46.66 203 LEU A N 1
ATOM 1625 C CA . LEU A 1 203 ? 33.826 -6.847 26.396 1.00 46.66 203 LEU A CA 1
ATOM 1626 C C . LEU A 1 203 ? 32.447 -7.069 27.035 1.00 46.66 203 LEU A C 1
ATOM 1628 O O . LEU A 1 203 ? 32.066 -6.249 27.901 1.00 46.66 203 LEU A O 1
#

Radius of gyration: 36.9 Å; Cα contacts (8 Å, |Δi|>4): 82; chains: 1; bounding box: 82×57×102 Å